Protein AF-0000000080642631 (afdb_homodimer)

Solvent-accessible surface area (backbone atoms only — not comparable to full-atom values): 14434 Å² total; per-residue (Å²): 118,48,72,53,78,69,40,92,32,65,88,49,74,70,39,8,46,39,17,67,39,58,67,52,27,51,31,47,50,50,33,51,51,60,60,49,41,72,67,84,52,49,34,67,58,46,49,36,50,52,21,52,53,25,73,74,39,71,11,54,40,55,34,68,76,41,71,55,76,81,77,73,75,52,67,65,58,42,53,52,52,54,48,50,57,49,37,77,74,40,65,49,72,64,55,64,69,60,54,48,54,51,56,75,69,41,54,66,52,39,48,36,50,51,47,52,40,55,28,49,51,49,20,53,32,38,39,34,20,62,37,38,37,63,121,119,48,73,52,80,69,40,92,31,65,87,48,75,70,38,8,46,39,18,66,40,56,66,52,28,50,31,47,50,50,33,52,51,61,62,50,40,71,67,85,53,51,33,67,59,47,49,36,51,52,21,54,54,24,73,74,38,70,10,55,40,55,33,68,77,41,72,56,76,81,76,72,76,53,68,64,57,43,53,53,52,53,48,49,56,50,36,75,74,41,64,50,72,63,56,64,69,59,53,50,54,51,55,75,69,38,53,65,52,40,47,35,49,50,47,50,39,55,30,47,50,48,21,54,32,37,39,33,20,63,35,38,37,62,121

Secondary structure (DSSP, 8-state):
--SS---SS-SSHHHHHHTTSHHHHHHHHHHHHHHHSSSSS-HHHHHHHHHHHHTTS--HHHHTT--------SHHHHHHHHHHHHHHHHTT---HHHHHHHHHHS-HHHHHHHHHHHHHHHHHHHHHHHTT---/--SS---SS-SSHHHHHHTTSHHHHHHHHHHHHHHHSSSSS-HHHHHHHHHHHHTTS--HHHHHT--------SHHHHHHHHHHHHHHHHTT---HHHHHHHHHHS-HHHHHHHHHHHHHHHHHHHHHHHTT---

Organism: Staphylococcus saprophyticus subsp. saprophyticus (strain ATCC 15305 / DSM 20229 / NCIMB 8711 / NCTC 7292 / S-41) (NCBI:txid342451)

Structure (mmCIF, N/CA/C/O backbone):
data_AF-0000000080642631-model_v1
#
loop_
_entity.id
_entity.type
_entity.pdbx_description
1 polymer 'Carboxymuconolactone decarboxylase family protein'
#
loop_
_atom_site.group_PDB
_atom_site.id
_atom_site.type_symbol
_atom_site.label_atom_id
_atom_site.label_alt_id
_atom_site.label_comp_id
_atom_site.label_asym_id
_atom_site.label_entity_id
_atom_site.label_seq_id
_atom_site.pdbx_PDB_ins_code
_atom_site.Cartn_x
_atom_site.Cartn_y
_atom_site.Cartn_z
_atom_site.occupancy
_atom_site.B_iso_or_equiv
_atom_site.auth_seq_id
_atom_site.auth_comp_id
_atom_site.auth_asym_id
_atom_site.auth_atom_id
_atom_site.pdbx_PDB_model_num
ATOM 1 N N . MET A 1 1 ? -21.703 8.289 1.665 1 75.44 1 MET A N 1
ATOM 2 C CA . MET A 1 1 ? -20.953 9.258 0.872 1 75.44 1 MET A CA 1
ATOM 3 C C . MET A 1 1 ? -19.469 9.234 1.226 1 75.44 1 MET A C 1
ATOM 5 O O . MET A 1 1 ? -19.109 8.883 2.35 1 75.44 1 MET A O 1
ATOM 9 N N . ALA A 1 2 ? -18.594 9.508 0.171 1 85.81 2 ALA A N 1
ATOM 10 C CA . ALA A 1 2 ? -17.156 9.539 0.427 1 85.81 2 ALA A CA 1
ATOM 11 C C . ALA A 1 2 ? -16.797 10.609 1.458 1 85.81 2 ALA A C 1
ATOM 13 O O . ALA A 1 2 ? -17.578 11.531 1.695 1 85.81 2 ALA A O 1
ATOM 14 N N . LEU A 1 3 ? -15.711 10.328 2.143 1 92.31 3 LEU A N 1
ATOM 15 C CA . LEU A 1 3 ? -15.258 11.219 3.201 1 92.31 3 LEU A CA 1
ATOM 16 C C . LEU A 1 3 ? -15.062 12.641 2.67 1 92.31 3 LEU A C 1
ATOM 18 O O . LEU A 1 3 ? -15.273 13.609 3.398 1 92.31 3 LEU A O 1
ATOM 22 N N . ILE A 1 4 ? -14.641 12.719 1.398 1 94.88 4 ILE A N 1
ATOM 23 C CA . ILE A 1 4 ? -14.453 14 0.737 1 94.88 4 ILE A CA 1
ATOM 24 C C . ILE A 1 4 ? -15.172 14 -0.611 1 94.88 4 ILE A C 1
ATOM 26 O O . ILE A 1 4 ? -15.555 12.945 -1.114 1 94.88 4 ILE A O 1
ATOM 30 N N . GLN A 1 5 ? -15.359 15.203 -1.174 1 95.31 5 GLN A N 1
ATOM 31 C CA . GLN A 1 5 ? -15.961 15.297 -2.5 1 95.31 5 GLN A CA 1
ATOM 32 C C . GLN A 1 5 ? -15.047 14.695 -3.562 1 95.31 5 GLN A C 1
ATOM 34 O O . GLN A 1 5 ? -13.82 14.805 -3.473 1 95.31 5 GLN A O 1
ATOM 39 N N . LEU A 1 6 ? -15.648 14.086 -4.551 1 96.69 6 LEU A N 1
ATOM 40 C CA . LEU A 1 6 ? -14.875 13.578 -5.676 1 96.69 6 LEU A CA 1
ATOM 41 C C . LEU A 1 6 ? -14.32 14.719 -6.52 1 96.69 6 LEU A C 1
ATOM 43 O O . LEU A 1 6 ? -15.031 15.688 -6.801 1 96.69 6 LEU A O 1
ATOM 47 N N . SER A 1 7 ? -13.109 14.641 -6.871 1 97.62 7 SER A N 1
ATOM 48 C CA . SER A 1 7 ? -12.492 15.672 -7.703 1 97.62 7 SER A CA 1
ATOM 49 C C . SER A 1 7 ? -12.992 15.586 -9.141 1 97.62 7 SER A C 1
ATOM 51 O O . SER A 1 7 ? -13.734 14.672 -9.492 1 97.62 7 SER A O 1
ATOM 53 N N . GLU A 1 8 ? -12.555 16.547 -9.977 1 96.56 8 GLU A N 1
ATOM 54 C CA . GLU A 1 8 ? -12.984 16.594 -11.367 1 96.56 8 GLU A CA 1
ATOM 55 C C . GLU A 1 8 ? -12.102 15.719 -12.25 1 96.56 8 GLU A C 1
ATOM 57 O O . GLU A 1 8 ? -12.406 15.508 -13.43 1 96.56 8 GLU A O 1
ATOM 62 N N . ASN A 1 9 ? -11.031 15.211 -11.633 1 98 9 ASN A N 1
ATOM 63 C CA . ASN A 1 9 ? -10.086 14.406 -12.391 1 98 9 ASN A CA 1
ATOM 64 C C . ASN A 1 9 ? -10.266 12.914 -12.109 1 98 9 ASN A C 1
ATOM 66 O O . ASN A 1 9 ? -10.414 12.508 -10.961 1 98 9 ASN A O 1
ATOM 70 N N . GLY A 1 10 ? -10.227 12.164 -13.172 1 97.44 10 GLY A N 1
ATOM 71 C CA . GLY A 1 10 ? -10.375 10.719 -13.039 1 97.44 10 GLY A CA 1
ATOM 72 C C . GLY A 1 10 ? -11.656 10.188 -13.648 1 97.44 10 GLY A C 1
ATOM 73 O O . GLY A 1 10 ? -12.609 10.945 -13.852 1 97.44 10 GLY A O 1
ATOM 74 N N . THR A 1 11 ? -11.719 8.922 -13.883 1 96.81 11 THR A N 1
ATOM 75 C CA . THR A 1 11 ? -12.867 8.32 -14.547 1 96.81 11 THR A CA 1
ATOM 76 C C . THR A 1 11 ? -13.672 7.469 -13.562 1 96.81 11 THR A C 1
ATOM 78 O O . THR A 1 11 ? -14.891 7.332 -13.711 1 96.81 11 THR A O 1
ATOM 81 N N . THR A 1 12 ? -13.086 6.883 -12.539 1 96.25 12 THR A N 1
ATOM 82 C CA . THR A 1 12 ? -13.773 6.105 -11.516 1 96.25 12 THR A CA 1
ATOM 83 C C . THR A 1 12 ? -13.852 6.891 -10.203 1 96.25 12 THR A C 1
ATOM 85 O O . THR A 1 12 ? -13.07 7.82 -9.984 1 96.25 12 THR A O 1
ATOM 88 N N . PRO A 1 13 ? -14.734 6.496 -9.328 1 97.12 13 PRO A N 1
ATOM 89 C CA . PRO A 1 13 ? -14.781 7.164 -8.023 1 97.12 13 PRO A CA 1
ATOM 90 C C . PRO A 1 13 ? -13.469 7.062 -7.258 1 97.12 13 PRO A C 1
ATOM 92 O O . PRO A 1 13 ? -13.055 8.016 -6.602 1 97.12 13 PRO A O 1
ATOM 95 N N . PHE A 1 14 ? -12.758 5.977 -7.363 1 98.06 14 PHE A N 1
ATOM 96 C CA . PHE A 1 14 ? -11.469 5.789 -6.707 1 98.06 14 PHE A CA 1
ATOM 97 C C . PHE A 1 14 ? -10.445 6.789 -7.227 1 98.06 14 PHE A C 1
ATOM 99 O O . PHE A 1 14 ? -9.797 7.488 -6.445 1 98.06 14 PHE A O 1
ATOM 106 N N . GLN A 1 15 ? -10.344 6.879 -8.547 1 97.94 15 GLN A N 1
ATOM 107 C CA . GLN A 1 15 ? -9.406 7.809 -9.164 1 97.94 15 GLN A CA 1
ATOM 108 C C . GLN A 1 15 ? -9.734 9.25 -8.789 1 97.94 15 GLN A C 1
ATOM 110 O O . GLN A 1 15 ? -8.828 10.062 -8.578 1 97.94 15 GLN A O 1
ATOM 115 N N . LYS A 1 16 ? -11.016 9.539 -8.672 1 98.06 16 LYS A N 1
ATOM 116 C CA . LYS A 1 16 ? -11.43 10.906 -8.398 1 98.06 16 LYS A CA 1
ATOM 117 C C . LYS A 1 16 ? -11.078 11.312 -6.969 1 98.06 16 LYS A C 1
ATOM 119 O O . LYS A 1 16 ? -10.906 12.5 -6.68 1 98.06 16 LYS A O 1
ATOM 124 N N . LEU A 1 17 ? -10.945 10.312 -6.094 1 98.12 17 LEU A N 1
ATOM 125 C CA . LEU A 1 17 ? -10.492 10.594 -4.734 1 98.12 17 LEU A CA 1
ATOM 126 C C . LEU A 1 17 ? -9 10.898 -4.715 1 98.12 17 LEU A C 1
ATOM 128 O O . LEU A 1 17 ? -8.531 11.664 -3.871 1 98.12 17 LEU A O 1
ATOM 132 N N . LEU A 1 18 ? -8.266 10.32 -5.707 1 98.19 18 LEU A N 1
ATOM 133 C CA . LEU A 1 18 ? -6.844 10.602 -5.875 1 98.19 18 LEU A CA 1
ATOM 134 C C . LEU A 1 18 ? -6.629 11.844 -6.73 1 98.19 18 LEU A C 1
ATOM 136 O O . LEU A 1 18 ? -5.555 12.445 -6.695 1 98.19 18 LEU A O 1
ATOM 140 N N . GLY A 1 19 ? -7.66 12.234 -7.457 1 98.19 19 GLY A N 1
ATOM 141 C CA . GLY A 1 19 ? -7.566 13.156 -8.578 1 98.19 19 GLY A CA 1
ATOM 142 C C . GLY A 1 19 ? -7.348 14.594 -8.148 1 98.19 19 GLY A C 1
ATOM 143 O O . GLY A 1 19 ? -7.246 15.492 -8.984 1 98.19 19 GLY A O 1
ATOM 144 N N . TYR A 1 20 ? -7.285 14.891 -6.84 1 97.88 20 TYR A N 1
ATOM 145 C CA . TYR A 1 20 ? -6.938 16.234 -6.371 1 97.88 20 TYR A CA 1
ATOM 146 C C . TYR A 1 20 ? -5.504 16.578 -6.758 1 97.88 20 TYR A C 1
ATOM 148 O O . TYR A 1 20 ? -5.137 17.766 -6.785 1 97.88 20 TYR A O 1
ATOM 156 N N . ASN A 1 21 ? -4.719 15.594 -6.953 1 97.38 21 ASN A N 1
ATOM 157 C CA . ASN A 1 21 ? -3.412 15.688 -7.594 1 97.38 21 ASN A CA 1
ATOM 158 C C . ASN A 1 21 ? -3.312 14.758 -8.805 1 97.38 21 ASN A C 1
ATOM 160 O O . ASN A 1 21 ? -3.133 13.547 -8.648 1 97.38 21 ASN A O 1
ATOM 164 N N . LYS A 1 22 ? -3.361 15.352 -9.953 1 97.12 22 LYS A N 1
ATOM 165 C CA . LYS A 1 22 ? -3.453 14.586 -11.188 1 97.12 22 LYS A CA 1
ATOM 166 C C . LYS A 1 22 ? -2.24 13.68 -11.367 1 97.12 22 LYS A C 1
ATOM 168 O O . LYS A 1 22 ? -2.367 12.547 -11.836 1 97.12 22 LYS A O 1
ATOM 173 N N . ASP A 1 23 ? -1.096 14.125 -11.055 1 96.75 23 ASP A N 1
ATOM 174 C CA . ASP A 1 23 ? 0.122 13.328 -11.195 1 96.75 23 ASP A CA 1
ATOM 175 C C . ASP A 1 23 ? 0.078 12.094 -10.305 1 96.75 23 ASP A C 1
ATOM 177 O O . ASP A 1 23 ? 0.461 11 -10.734 1 96.75 23 ASP A O 1
ATOM 181 N N . ILE A 1 24 ? -0.349 12.242 -9.094 1 97.88 24 ILE A N 1
ATOM 182 C CA . ILE A 1 24 ? -0.472 11.117 -8.172 1 97.88 24 ILE A CA 1
ATOM 183 C C . ILE A 1 24 ? -1.517 10.133 -8.688 1 97.88 24 ILE A C 1
ATOM 185 O O . ILE A 1 24 ? -1.281 8.922 -8.703 1 97.88 24 ILE A O 1
ATOM 189 N N . MET A 1 25 ? -2.623 10.664 -9.102 1 98.25 25 MET A N 1
ATOM 190 C CA . MET A 1 25 ? -3.691 9.82 -9.633 1 98.25 25 MET A CA 1
ATOM 191 C C . MET A 1 25 ? -3.195 8.992 -10.805 1 98.25 25 MET A C 1
ATOM 193 O O . MET A 1 25 ? -3.42 7.781 -10.859 1 98.25 25 MET A O 1
ATOM 197 N N . LEU A 1 26 ? -2.479 9.617 -11.734 1 97.56 26 LEU A N 1
ATOM 198 C CA . LEU A 1 26 ? -2.004 8.938 -12.93 1 97.56 26 LEU A CA 1
ATOM 199 C C . LEU A 1 26 ? -0.933 7.906 -12.578 1 97.56 26 LEU A C 1
ATOM 201 O O . LEU A 1 26 ? -0.956 6.781 -13.086 1 97.56 26 LEU A O 1
ATOM 205 N N . SER A 1 27 ? 0.019 8.266 -11.727 1 97.69 27 SER A N 1
ATOM 206 C CA . SER A 1 27 ? 1.067 7.34 -11.312 1 97.69 27 SER A CA 1
ATOM 207 C C . SER A 1 27 ? 0.485 6.137 -10.578 1 97.69 27 SER A C 1
ATOM 209 O O . SER A 1 27 ? 0.913 5 -10.797 1 97.69 27 SER A O 1
ATOM 211 N N . TRP A 1 28 ? -0.435 6.418 -9.719 1 98.69 28 TRP A N 1
ATOM 212 C CA . TRP A 1 28 ? -1.123 5.359 -8.984 1 98.69 28 TRP A CA 1
ATOM 213 C C . TRP A 1 28 ? -1.843 4.418 -9.945 1 98.69 28 TRP A C 1
ATOM 215 O O . TRP A 1 28 ? -1.723 3.195 -9.828 1 98.69 28 TRP A O 1
ATOM 225 N N . SER A 1 29 ? -2.576 4.996 -10.836 1 97.75 29 SER A N 1
ATOM 226 C CA . SER A 1 29 ? -3.342 4.215 -11.797 1 97.75 29 SER A CA 1
ATOM 227 C C . SER A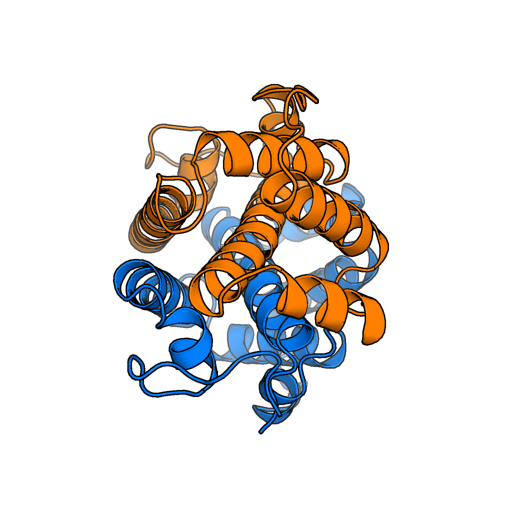 1 29 ? -2.424 3.383 -12.688 1 97.75 29 SER A C 1
ATOM 229 O O . SER A 1 29 ? -2.723 2.225 -12.984 1 97.75 29 SER A O 1
ATOM 231 N N . ASN A 1 30 ? -1.337 3.947 -13.109 1 96.88 30 ASN A N 1
ATOM 232 C CA . ASN A 1 30 ? -0.366 3.229 -13.93 1 96.88 30 ASN A CA 1
ATOM 233 C C . ASN A 1 30 ? 0.218 2.031 -13.188 1 96.88 30 ASN A C 1
ATOM 235 O O . ASN A 1 30 ? 0.368 0.952 -13.758 1 96.88 30 ASN A O 1
ATOM 239 N N . LEU A 1 31 ? 0.566 2.211 -11.969 1 98.31 31 LEU A N 1
ATOM 240 C CA . LEU A 1 31 ? 1.09 1.115 -11.156 1 98.31 31 LEU A CA 1
ATOM 241 C C . LEU A 1 31 ? 0.041 0.022 -10.977 1 98.31 31 LEU A C 1
ATOM 243 O O . LEU A 1 31 ? 0.346 -1.165 -11.109 1 98.31 31 LEU A O 1
ATOM 247 N N . SER A 1 32 ? -1.194 0.461 -10.656 1 98.06 32 SER A N 1
ATOM 248 C CA . SER A 1 32 ? -2.291 -0.49 -10.5 1 98.06 32 SER A CA 1
ATOM 249 C C . SER A 1 32 ? -2.461 -1.348 -11.75 1 98.06 32 SER A C 1
ATOM 251 O O . SER A 1 32 ? -2.553 -2.574 -11.656 1 98.06 32 SER A O 1
ATOM 253 N N . GLU A 1 33 ? -2.465 -0.698 -12.875 1 96.38 33 GLU A N 1
ATOM 254 C CA . GLU A 1 33 ? -2.619 -1.405 -14.141 1 96.38 33 GLU A CA 1
ATOM 255 C C . GLU A 1 33 ? -1.458 -2.367 -14.383 1 96.38 33 GLU A C 1
ATOM 257 O O . GLU A 1 33 ? -1.667 -3.51 -14.797 1 96.38 33 GLU A O 1
ATOM 262 N N . SER A 1 34 ? -0.261 -1.955 -14.117 1 96.62 34 SER A N 1
ATOM 263 C CA . SER A 1 34 ? 0.928 -2.775 -14.328 1 96.62 34 SER A CA 1
ATOM 264 C C . SER A 1 34 ? 0.899 -4.023 -13.461 1 96.62 34 SER A C 1
ATOM 266 O O . SER A 1 34 ? 1.345 -5.094 -13.883 1 96.62 34 SER A O 1
ATOM 268 N N . LEU A 1 35 ? 0.354 -3.912 -12.297 1 98.12 35 LEU A N 1
ATOM 269 C CA . LEU A 1 35 ? 0.354 -5.023 -11.352 1 98.12 35 LEU A CA 1
ATOM 270 C C . LEU A 1 35 ? -0.794 -5.984 -11.641 1 98.12 35 LEU A C 1
ATOM 272 O O . LEU A 1 35 ? -0.696 -7.18 -11.352 1 98.12 35 LEU A O 1
ATOM 276 N N . GLU A 1 36 ? -1.849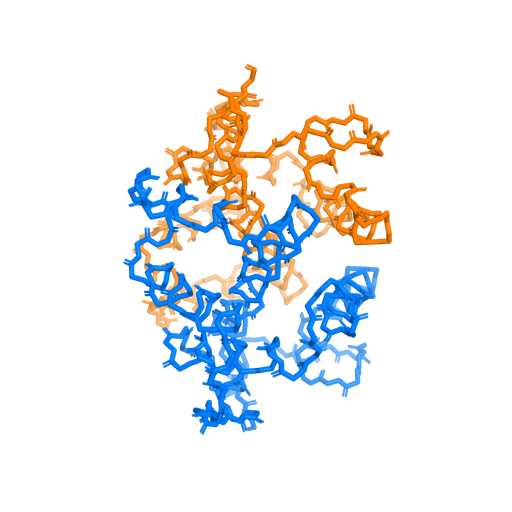 -5.453 -12.227 1 97.06 36 GLU A N 1
ATOM 277 C CA . GLU A 1 36 ? -3.057 -6.254 -12.375 1 97.06 36 GLU A CA 1
ATOM 278 C C . GLU A 1 36 ? -3.021 -7.066 -13.672 1 97.06 36 GLU A C 1
ATOM 280 O O . GLU A 1 36 ? -3.717 -8.078 -13.789 1 97.06 36 GLU A O 1
ATOM 285 N N . THR A 1 37 ? -2.248 -6.598 -14.617 1 96.69 37 THR A N 1
ATOM 286 C CA . THR A 1 37 ? -2.205 -7.258 -15.914 1 96.69 37 THR A CA 1
ATOM 287 C C . THR A 1 37 ? -1.375 -8.539 -15.844 1 96.69 37 THR A C 1
ATOM 289 O O . THR A 1 37 ? -0.699 -8.789 -14.844 1 96.69 37 THR A O 1
ATOM 292 N N . ASP A 1 38 ? -1.434 -9.383 -16.875 1 97.25 38 ASP A N 1
ATOM 293 C CA . ASP A 1 38 ? -0.662 -10.617 -16.953 1 97.25 38 ASP A CA 1
ATOM 294 C C . ASP A 1 38 ? 0.837 -10.328 -16.969 1 97.25 38 ASP A C 1
ATOM 296 O O . ASP A 1 38 ? 1.301 -9.477 -17.719 1 97.25 38 ASP A O 1
ATOM 300 N N . ASN A 1 39 ? 1.562 -11.047 -16.109 1 96.69 39 ASN A N 1
ATOM 301 C CA . ASN A 1 39 ? 3.02 -11.055 -16.078 1 96.69 39 ASN A CA 1
ATOM 302 C C . ASN A 1 39 ? 3.561 -12.383 -15.555 1 96.69 39 ASN A C 1
ATOM 304 O O . ASN A 1 39 ? 3.275 -13.438 -16.109 1 96.69 39 ASN A O 1
ATOM 308 N N . GLN A 1 40 ? 4.277 -12.438 -14.438 1 97 40 GLN A N 1
ATOM 309 C CA . GLN A 1 40 ? 4.727 -13.703 -13.859 1 97 40 GLN A CA 1
ATOM 310 C C . GLN A 1 40 ? 3.549 -14.508 -13.32 1 97 40 GLN A C 1
ATOM 312 O O . GLN A 1 40 ? 3.594 -15.742 -13.297 1 97 40 GLN A O 1
ATOM 317 N N . LEU A 1 41 ? 2.547 -13.781 -12.828 1 98 41 LEU A N 1
ATOM 318 C CA . LEU A 1 41 ? 1.288 -14.359 -12.383 1 98 41 LEU A CA 1
ATOM 319 C C . LEU A 1 41 ? 0.13 -13.906 -13.258 1 98 41 LEU A C 1
ATOM 321 O O . LEU A 1 41 ? 0.139 -12.781 -13.766 1 98 41 LEU A O 1
ATOM 325 N N . SER A 1 42 ? -0.834 -14.742 -13.43 1 98 42 SER A N 1
ATOM 326 C CA . SER A 1 42 ? -1.948 -14.438 -14.32 1 98 42 SER A CA 1
ATOM 327 C C . SER A 1 42 ? -2.875 -13.391 -13.719 1 98 42 SER A C 1
ATOM 329 O O . SER A 1 42 ? -3.037 -13.328 -12.492 1 98 42 SER A O 1
ATOM 331 N N . SER A 1 43 ? -3.512 -12.609 -14.625 1 98.06 43 SER A N 1
ATOM 332 C CA . SER A 1 43 ? -4.484 -11.617 -14.18 1 98.06 43 SER A CA 1
ATOM 333 C C . SER A 1 43 ? -5.664 -12.273 -13.477 1 98.06 43 SER A C 1
ATOM 335 O O . SER A 1 43 ? -6.242 -11.695 -12.555 1 98.06 43 SER A O 1
ATOM 337 N N . ASP A 1 44 ? -6 -13.5 -13.859 1 97.81 44 ASP A N 1
ATOM 338 C CA . ASP A 1 44 ? -7.094 -14.227 -13.227 1 97.81 44 ASP A CA 1
ATOM 339 C C . ASP A 1 44 ? -6.758 -14.562 -11.773 1 97.81 44 ASP A C 1
ATOM 341 O O . ASP A 1 44 ? -7.602 -14.414 -10.883 1 97.81 44 ASP A O 1
ATOM 345 N N . LEU A 1 45 ? -5.559 -15.07 -11.594 1 98.31 45 LEU A N 1
ATOM 346 C CA . LEU A 1 45 ? -5.121 -15.367 -10.234 1 98.31 45 LEU A CA 1
ATOM 347 C C . LEU A 1 45 ? -5.07 -14.094 -9.398 1 98.31 45 LEU A C 1
ATOM 349 O O . LEU A 1 45 ? -5.5 -14.086 -8.242 1 98.31 45 LEU A O 1
ATOM 353 N N . LYS A 1 46 ? -4.605 -13.016 -9.945 1 98.19 46 LYS A N 1
ATOM 354 C CA . LYS A 1 46 ? -4.523 -11.734 -9.25 1 98.19 46 LYS A CA 1
ATOM 355 C C . LYS A 1 46 ? -5.91 -11.227 -8.867 1 98.19 46 LYS A C 1
ATOM 357 O O . LYS A 1 46 ? -6.102 -10.695 -7.773 1 98.19 46 LYS A O 1
ATOM 362 N N . GLU A 1 47 ? -6.863 -11.43 -9.773 1 98 47 GLU A N 1
ATOM 363 C CA . GLU A 1 47 ? -8.234 -11.047 -9.453 1 98 47 GLU A CA 1
ATOM 364 C C . GLU A 1 47 ? -8.781 -11.875 -8.297 1 98 47 GLU A C 1
ATOM 366 O O . GLU A 1 47 ? -9.5 -11.359 -7.441 1 98 47 GLU A O 1
ATOM 371 N N . GLU A 1 48 ? -8.5 -13.148 -8.281 1 98.19 48 GLU A N 1
ATOM 372 C CA . GLU A 1 48 ? -8.867 -14.008 -7.16 1 98.19 48 GLU A CA 1
ATOM 373 C C . GLU A 1 48 ? -8.305 -13.477 -5.848 1 98.19 48 GLU A C 1
ATOM 375 O O . GLU A 1 48 ? -9.023 -13.375 -4.852 1 98.19 48 GLU A O 1
ATOM 380 N N . ILE A 1 49 ? -7.039 -13.086 -5.871 1 98.19 49 ILE A N 1
ATOM 381 C CA . ILE A 1 49 ? -6.332 -12.602 -4.691 1 98.19 49 ILE A CA 1
ATOM 382 C C . ILE A 1 49 ? -6.895 -11.25 -4.27 1 98.19 49 ILE A C 1
ATOM 384 O O . ILE A 1 49 ? -7.156 -11.023 -3.086 1 98.19 49 ILE A O 1
ATOM 388 N N . ARG A 1 50 ? -7.102 -10.383 -5.273 1 98.25 50 ARG A N 1
ATOM 389 C CA . ARG A 1 50 ? -7.684 -9.07 -4.984 1 98.25 50 ARG A CA 1
ATOM 390 C C . ARG A 1 50 ? -9.031 -9.219 -4.285 1 98.25 50 ARG A C 1
ATOM 392 O O . ARG A 1 50 ? -9.305 -8.516 -3.309 1 98.25 50 ARG A O 1
ATOM 399 N N . SER A 1 51 ? -9.875 -10.094 -4.789 1 97.94 51 SER A N 1
ATOM 400 C CA . SER A 1 51 ? -11.211 -10.297 -4.23 1 97.94 51 SER A CA 1
ATOM 401 C C . SER A 1 51 ? -11.133 -10.891 -2.826 1 97.94 51 SER A C 1
ATOM 403 O O . SER A 1 51 ? -11.938 -10.547 -1.959 1 97.94 51 SER A O 1
ATOM 405 N N . MET A 1 52 ? -10.188 -11.766 -2.594 1 97.56 52 MET A N 1
ATOM 406 C CA . MET A 1 52 ? -9.984 -12.328 -1.263 1 97.56 52 MET A CA 1
ATOM 407 C C . MET A 1 52 ? -9.625 -11.242 -0.26 1 97.56 52 MET A C 1
ATOM 409 O O . MET A 1 52 ? -10.195 -11.172 0.827 1 97.56 52 MET A O 1
ATOM 413 N N . LEU A 1 53 ? -8.703 -10.406 -0.663 1 97.62 53 LEU A N 1
ATOM 414 C CA . LEU A 1 53 ? -8.266 -9.312 0.197 1 97.62 53 LEU A CA 1
ATOM 415 C C . LEU A 1 53 ? -9.414 -8.352 0.481 1 97.62 53 LEU A C 1
ATOM 417 O O . LEU A 1 53 ? -9.586 -7.902 1.615 1 97.62 53 LEU A O 1
ATOM 421 N N . ALA A 1 54 ? -10.227 -8.086 -0.475 1 97 54 ALA A N 1
ATOM 422 C CA . ALA A 1 54 ? -11.297 -7.094 -0.389 1 97 54 ALA A CA 1
ATOM 423 C C . ALA A 1 54 ? -12.352 -7.508 0.637 1 97 54 ALA A C 1
ATOM 425 O O . ALA A 1 54 ? -13.023 -6.66 1.22 1 97 54 ALA A O 1
ATOM 426 N N . GLN A 1 55 ? -12.484 -8.82 0.932 1 94.62 55 GLN A N 1
ATOM 427 C CA . GLN A 1 55 ? -13.5 -9.305 1.861 1 94.62 55 GLN A CA 1
ATOM 428 C C . GLN A 1 55 ? -13.195 -8.859 3.289 1 94.62 55 GLN A C 1
ATOM 430 O O . GLN A 1 55 ? -14.094 -8.805 4.129 1 94.62 55 GLN A O 1
ATOM 435 N N . ASN A 1 56 ? -11.984 -8.406 3.537 1 91.62 56 ASN A N 1
ATOM 436 C CA . ASN A 1 56 ? -11.586 -8.211 4.93 1 91.62 56 ASN A CA 1
ATOM 437 C C . ASN A 1 56 ? -11.086 -6.793 5.176 1 91.62 56 ASN A C 1
ATOM 439 O O . ASN A 1 56 ? -10.727 -6.441 6.301 1 91.62 56 ASN A O 1
ATOM 443 N N . HIS A 1 57 ? -11.008 -5.922 4.156 1 91.94 57 HIS A N 1
ATOM 444 C CA . HIS A 1 57 ? -10.32 -4.648 4.336 1 91.94 57 HIS A CA 1
ATOM 445 C C . HIS A 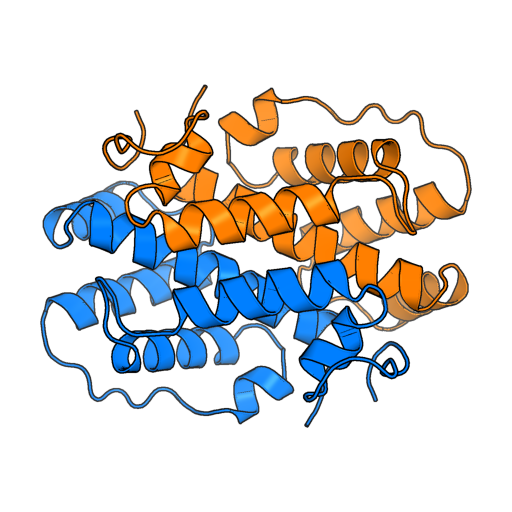1 57 ? -11.312 -3.494 4.422 1 91.94 57 HIS A C 1
ATOM 447 O O . HIS A 1 57 ? -10.914 -2.328 4.465 1 91.94 57 HIS A O 1
ATOM 453 N N . GLY A 1 58 ? -12.609 -3.77 4.465 1 90.06 58 GLY A N 1
ATOM 454 C CA . GLY A 1 58 ? -13.633 -2.801 4.844 1 90.06 58 GLY A CA 1
ATOM 455 C C . GLY A 1 58 ? -13.992 -1.845 3.723 1 90.06 58 GLY A C 1
ATOM 456 O O . GLY A 1 58 ? -14.75 -0.897 3.928 1 90.06 58 GLY A O 1
ATOM 457 N N . CYS A 1 59 ? -13.43 -1.95 2.561 1 94.31 59 CYS A N 1
ATOM 458 C CA . CYS A 1 59 ? -13.766 -1.111 1.416 1 94.31 59 CYS A CA 1
ATOM 459 C C . CYS A 1 59 ? -14.945 -1.69 0.644 1 94.31 59 CYS A C 1
ATOM 461 O O . CYS A 1 59 ? -14.773 -2.59 -0.181 1 94.31 59 CYS A O 1
ATOM 463 N N . ALA A 1 60 ? -16.109 -1.142 0.831 1 94.19 60 ALA A N 1
ATOM 464 C CA . ALA A 1 60 ? -17.328 -1.641 0.195 1 94.19 60 ALA A CA 1
ATOM 465 C C . ALA A 1 60 ? -17.203 -1.608 -1.326 1 94.19 60 ALA A C 1
ATOM 467 O O . ALA A 1 60 ? -17.625 -2.541 -2.01 1 94.19 60 ALA A O 1
ATOM 468 N N . TYR A 1 61 ? -16.609 -0.594 -1.837 1 95.31 61 TYR A N 1
ATOM 469 C CA . TYR A 1 61 ? -16.391 -0.431 -3.27 1 95.31 61 TYR A CA 1
ATOM 470 C C . TYR A 1 61 ? -15.539 -1.566 -3.82 1 95.31 61 TYR A C 1
ATOM 472 O O . TYR A 1 61 ? -15.844 -2.127 -4.875 1 95.31 61 TYR A O 1
ATOM 480 N N . CYS A 1 62 ? -14.461 -1.958 -3.143 1 96.25 62 CYS A N 1
ATOM 481 C CA . CYS A 1 62 ? -13.547 -3.012 -3.564 1 96.25 62 CYS A CA 1
ATOM 482 C C . CYS A 1 62 ? -14.203 -4.383 -3.449 1 96.25 62 CYS A C 1
ATOM 484 O O . CYS A 1 62 ? -13.977 -5.254 -4.289 1 96.25 62 CYS A O 1
ATOM 486 N N . LYS A 1 63 ? -15.031 -4.523 -2.389 1 95.88 63 LYS A N 1
ATOM 487 C CA . LYS A 1 63 ? -15.727 -5.789 -2.176 1 95.88 63 LYS A CA 1
ATOM 488 C C . LYS A 1 63 ? -16.781 -6.023 -3.256 1 95.88 63 LYS A C 1
ATOM 490 O O . LYS A 1 63 ? -16.984 -7.156 -3.693 1 95.88 63 LYS A O 1
ATOM 495 N N . ALA A 1 64 ? -17.328 -4.992 -3.719 1 94.81 64 ALA A N 1
ATOM 496 C CA . ALA A 1 64 ? -18.438 -5.062 -4.668 1 94.81 64 ALA A CA 1
ATOM 497 C C . ALA A 1 64 ? -17.953 -5.5 -6.047 1 94.81 64 ALA A C 1
ATOM 499 O O . ALA A 1 64 ? -18.75 -5.918 -6.887 1 94.81 64 ALA A O 1
ATOM 500 N N . LYS A 1 65 ? -16.703 -5.406 -6.352 1 93.31 65 LYS A N 1
ATOM 501 C CA . LYS A 1 65 ? -16.156 -5.715 -7.668 1 93.31 65 LYS A CA 1
ATOM 502 C C . LYS A 1 65 ? -16.234 -7.211 -7.961 1 93.31 65 LYS A C 1
ATOM 504 O O . LYS A 1 65 ? -16.156 -7.625 -9.117 1 93.31 65 LYS A O 1
ATOM 509 N N . GLY A 1 66 ? -16.281 -7.965 -6.816 1 92.38 66 GLY A N 1
ATOM 510 C CA . GLY A 1 66 ? -16.406 -9.391 -7.062 1 92.38 66 GLY A CA 1
ATOM 511 C C . GLY A 1 66 ? -16.047 -10.242 -5.855 1 92.38 66 GLY A C 1
ATOM 512 O O . GLY A 1 66 ? -15.461 -9.742 -4.891 1 92.38 66 GLY A O 1
ATOM 513 N N . GLN A 1 67 ? -16.438 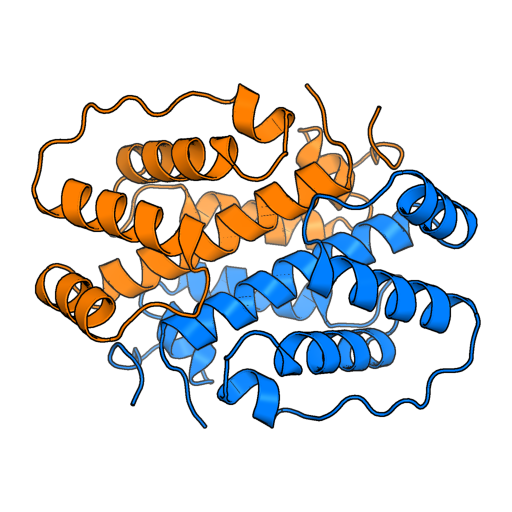-11.539 -5.961 1 95.25 67 GLN A N 1
ATOM 514 C CA . GLN A 1 67 ? -16.141 -12.539 -4.941 1 95.25 67 GLN A CA 1
ATOM 515 C C . GLN A 1 67 ? -15.102 -13.539 -5.441 1 95.25 67 GLN A C 1
ATOM 517 O O . GLN A 1 67 ? -15.031 -13.82 -6.641 1 95.25 67 GLN A O 1
ATOM 522 N N . PRO A 1 68 ? -14.25 -14.016 -4.473 1 96.56 68 PRO A N 1
ATOM 523 C CA . PRO A 1 68 ? -13.352 -15.094 -4.898 1 96.56 68 PRO A CA 1
ATOM 524 C C . PRO A 1 68 ? -14.094 -16.266 -5.543 1 96.56 68 PRO A C 1
ATOM 526 O O . PRO A 1 68 ? -15.18 -16.625 -5.102 1 96.56 68 PRO A O 1
ATOM 529 N N . SER A 1 69 ? -13.578 -16.781 -6.582 1 95.94 69 SER A N 1
ATOM 530 C CA . SER A 1 69 ? -14.234 -17.828 -7.344 1 95.94 69 SER A CA 1
ATOM 531 C C . SER A 1 69 ? -13.961 -19.203 -6.73 1 95.94 69 SER A C 1
ATOM 533 O O . SER A 1 69 ? -14.789 -20.109 -6.84 1 95.94 69 SER A O 1
ATOM 535 N N . GLY A 1 70 ? -12.805 -19.422 -6.207 1 94.69 70 GLY A N 1
ATOM 536 C CA . GLY A 1 70 ? -12.406 -20.719 -5.684 1 94.69 70 GLY A CA 1
ATOM 537 C C . GLY A 1 70 ? -12.086 -21.734 -6.766 1 94.69 70 GLY A C 1
ATOM 538 O O . GLY A 1 70 ? -12.078 -22.938 -6.516 1 94.69 70 GLY A O 1
ATOM 539 N N . LYS A 1 71 ? -11.805 -21.312 -7.945 1 95.81 71 LYS A N 1
ATOM 540 C CA . LYS A 1 71 ? -11.695 -22.219 -9.078 1 95.81 71 LYS A CA 1
ATOM 541 C C . LYS A 1 71 ? -10.273 -22.75 -9.234 1 95.81 71 LYS A C 1
ATOM 543 O O . LYS A 1 71 ? -10.031 -23.703 -9.961 1 95.81 71 LYS A O 1
ATOM 548 N N . PHE A 1 72 ? -9.336 -22.156 -8.586 1 97.19 72 PHE A N 1
ATOM 549 C CA . PHE A 1 72 ? -7.934 -22.484 -8.828 1 97.19 72 PHE A CA 1
ATOM 550 C C . PHE A 1 72 ? -7.547 -23.766 -8.102 1 97.19 72 PHE A C 1
ATOM 552 O O . PHE A 1 72 ? -7.828 -23.922 -6.914 1 97.19 72 PHE A O 1
ATOM 559 N N . THR A 1 73 ? -6.871 -24.656 -8.867 1 95.69 73 THR A N 1
ATOM 560 C CA . THR A 1 73 ? -6.527 -25.953 -8.266 1 95.69 73 THR A CA 1
ATOM 561 C C . THR A 1 73 ? -5.062 -26.297 -8.539 1 95.69 73 THR A C 1
ATOM 563 O O . THR A 1 73 ? -4.531 -27.25 -7.961 1 95.69 73 THR A O 1
ATOM 566 N N . ASP A 1 74 ? -4.426 -25.5 -9.461 1 96.31 74 ASP A N 1
ATOM 567 C CA . ASP A 1 74 ? -3.023 -25.797 -9.75 1 96.31 74 ASP A CA 1
ATOM 568 C C . ASP A 1 74 ? -2.135 -25.438 -8.562 1 96.31 74 ASP A C 1
ATOM 570 O O . ASP A 1 74 ? -2.457 -24.531 -7.793 1 96.31 74 ASP A O 1
ATOM 574 N N . GLU A 1 75 ? -1.066 -26.109 -8.391 1 95.94 75 GLU A N 1
ATOM 575 C CA . GLU A 1 75 ? -0.183 -26.016 -7.227 1 95.94 75 GLU A CA 1
ATOM 576 C C . GLU A 1 75 ? 0.28 -24.594 -6.992 1 95.94 75 GLU A C 1
ATOM 578 O O . GLU A 1 75 ? 0.197 -24.078 -5.875 1 95.94 75 GLU A O 1
ATOM 583 N N . LYS A 1 76 ? 0.764 -23.938 -7.977 1 96.56 76 LYS A N 1
ATOM 584 C CA . LYS A 1 76 ? 1.283 -22.578 -7.852 1 96.56 76 LYS A CA 1
ATOM 585 C C . LYS A 1 76 ? 0.206 -21.625 -7.348 1 96.56 76 LYS A C 1
ATOM 587 O O . LYS A 1 76 ? 0.444 -20.844 -6.422 1 96.56 76 LYS A O 1
ATOM 592 N N . SER A 1 77 ? -0.994 -21.672 -7.973 1 97.81 77 SER A N 1
ATOM 593 C CA . SER A 1 77 ? -2.094 -20.812 -7.539 1 97.81 77 SER A CA 1
ATOM 594 C C . SER A 1 77 ? -2.477 -21.094 -6.09 1 97.81 77 SER A C 1
ATOM 596 O O . SER A 1 77 ? -2.732 -20.172 -5.316 1 97.81 77 SER A O 1
ATOM 598 N N . MET A 1 78 ? -2.443 -22.328 -5.738 1 97.12 78 MET A N 1
ATOM 599 C CA . MET A 1 78 ? -2.85 -22.719 -4.391 1 97.12 78 MET A CA 1
ATOM 600 C C . MET A 1 78 ? -1.845 -22.219 -3.355 1 97.12 78 MET A C 1
ATOM 602 O O . MET A 1 78 ? -2.227 -21.812 -2.254 1 97.12 78 MET A O 1
ATOM 606 N N . ILE A 1 79 ? -0.614 -22.281 -3.695 1 97.75 79 ILE A N 1
ATOM 607 C CA . ILE A 1 79 ? 0.419 -21.797 -2.787 1 97.75 79 ILE A CA 1
ATOM 608 C C . ILE A 1 79 ? 0.284 -20.281 -2.613 1 97.75 79 ILE A C 1
ATOM 610 O O . ILE A 1 79 ? 0.418 -19.766 -1.502 1 97.75 79 ILE A O 1
ATOM 614 N N . CYS A 1 80 ? 0.037 -19.562 -3.676 1 98.25 80 CYS A N 1
ATOM 615 C CA . CYS A 1 80 ? -0.163 -18.109 -3.613 1 98.25 80 CYS A CA 1
ATOM 616 C C . CYS A 1 80 ? -1.386 -17.766 -2.771 1 98.25 80 CYS A C 1
ATOM 618 O O . CYS A 1 80 ? -1.313 -16.922 -1.886 1 98.25 80 CYS A O 1
ATOM 620 N N . ILE A 1 81 ? -2.461 -18.469 -3.027 1 98 81 ILE A N 1
ATOM 621 C CA . ILE A 1 81 ? -3.719 -18.234 -2.322 1 98 81 ILE A CA 1
ATOM 622 C C . ILE A 1 81 ? -3.543 -18.531 -0.837 1 98 81 ILE A C 1
ATOM 624 O O . ILE A 1 81 ? -3.994 -17.766 0.018 1 98 81 ILE A O 1
ATOM 628 N N . GLY A 1 82 ? -2.898 -19.672 -0.568 1 96.94 82 GLY A N 1
ATOM 629 C CA . GLY A 1 82 ? -2.609 -20 0.818 1 96.94 82 GLY A CA 1
ATOM 630 C C . GLY A 1 82 ? -1.778 -18.953 1.524 1 96.94 82 GLY A C 1
ATOM 631 O O . GLY A 1 82 ? -2.047 -18.609 2.678 1 96.94 82 GLY A O 1
ATOM 632 N N . PHE A 1 83 ? -0.832 -18.406 0.856 1 97.94 83 PHE A N 1
ATOM 633 C CA . PHE A 1 83 ? 0.011 -17.359 1.432 1 97.94 83 PHE A CA 1
ATOM 634 C C . PHE A 1 83 ? -0.803 -16.109 1.726 1 97.94 83 PHE A C 1
ATOM 636 O O . PHE A 1 83 ? -0.598 -15.461 2.75 1 97.94 83 PHE A O 1
ATOM 643 N N . VAL A 1 84 ? -1.67 -15.773 0.826 1 97.69 84 VAL A N 1
ATOM 644 C CA . VAL A 1 84 ? -2.504 -14.594 0.993 1 97.69 84 VAL A CA 1
ATOM 645 C C . VAL A 1 84 ? -3.367 -14.734 2.244 1 97.69 84 VAL A C 1
ATOM 647 O O . VAL A 1 84 ? -3.576 -13.773 2.979 1 97.69 84 VAL A O 1
ATOM 650 N N . ASP A 1 85 ? -3.822 -15.961 2.535 1 96.5 85 ASP A N 1
ATOM 651 C CA . ASP A 1 85 ? -4.586 -16.219 3.75 1 96.5 85 ASP A CA 1
ATOM 652 C C . ASP A 1 85 ? -3.76 -15.914 4.996 1 96.5 85 ASP A C 1
ATOM 654 O O . ASP A 1 85 ? -4.277 -15.352 5.965 1 96.5 85 ASP A O 1
ATOM 658 N N . VAL A 1 86 ? -2.541 -16.297 4.961 1 96.88 86 VAL A N 1
ATOM 659 C CA . VAL A 1 86 ? -1.632 -16.047 6.074 1 96.88 86 VAL A CA 1
ATOM 660 C C . VAL A 1 86 ? -1.361 -14.555 6.195 1 96.88 86 VAL A C 1
ATOM 662 O O . VAL A 1 86 ? -1.438 -13.992 7.285 1 96.88 86 VAL A O 1
ATOM 665 N N . TYR A 1 87 ? -1.149 -13.898 5.082 1 96.94 87 TYR A N 1
ATOM 666 C CA . TYR A 1 87 ? -0.87 -12.461 5.027 1 96.94 87 TYR A CA 1
ATOM 667 C C . TYR A 1 87 ? -2.02 -11.664 5.625 1 96.94 87 TYR A C 1
ATOM 669 O O . TYR A 1 87 ? -1.797 -10.703 6.371 1 96.94 87 TYR A O 1
ATOM 677 N N . MET A 1 88 ? -3.229 -12.047 5.332 1 95.88 88 MET A N 1
ATOM 678 C CA . MET A 1 88 ? -4.406 -11.328 5.809 1 95.88 88 MET A CA 1
ATOM 679 C C . MET A 1 88 ? -4.512 -11.406 7.328 1 95.88 88 MET A C 1
ATOM 681 O O . MET A 1 88 ? -5.039 -10.492 7.965 1 95.88 88 MET A O 1
ATOM 685 N N . LYS A 1 89 ? -3.916 -12.445 7.863 1 94.62 89 LYS A N 1
ATOM 686 C CA . LYS A 1 89 ? -4.023 -12.672 9.305 1 94.62 89 LYS A CA 1
ATOM 687 C C . LYS A 1 89 ? -2.83 -12.078 10.047 1 94.62 89 LYS A C 1
ATOM 689 O O . LYS A 1 89 ? -2.971 -11.586 11.164 1 94.62 89 LYS A O 1
ATOM 694 N N . LEU A 1 90 ? -1.662 -12.055 9.375 1 94.12 90 LEU A N 1
ATOM 695 C CA . LEU A 1 90 ? -0.452 -11.773 10.133 1 94.12 90 LEU A CA 1
ATOM 696 C C . LEU A 1 90 ? 0.263 -10.547 9.586 1 94.12 90 LEU A C 1
ATOM 698 O O . LEU A 1 90 ? 1.204 -10.039 10.203 1 94.12 90 LEU A O 1
ATOM 702 N N . ALA A 1 91 ? -0.154 -10.047 8.438 1 92.06 91 ALA A N 1
ATOM 703 C CA . ALA A 1 91 ? 0.456 -8.906 7.758 1 92.06 91 ALA A CA 1
ATOM 704 C C . ALA A 1 91 ? 1.956 -9.117 7.57 1 92.06 91 ALA A C 1
ATOM 706 O O . ALA A 1 91 ? 2.383 -9.734 6.594 1 92.06 91 ALA A O 1
ATOM 707 N N . THR A 1 92 ? 2.787 -8.625 8.555 1 93.12 92 THR A N 1
ATOM 708 C CA . THR A 1 92 ? 4.227 -8.695 8.336 1 93.12 92 THR A CA 1
ATOM 709 C C . THR A 1 92 ? 4.871 -9.703 9.281 1 93.12 92 THR A C 1
ATOM 711 O O . THR A 1 92 ? 6.062 -10 9.164 1 93.12 92 THR A O 1
ATOM 714 N N . GLU A 1 93 ? 4.16 -10.234 10.25 1 94.19 93 GLU A N 1
ATOM 715 C CA . GLU A 1 93 ? 4.703 -11.195 11.211 1 94.19 93 GLU A CA 1
ATOM 716 C C . GLU A 1 93 ? 4.562 -12.625 10.695 1 94.19 93 GLU A C 1
ATOM 718 O O . GLU A 1 93 ? 4.094 -13.508 11.414 1 94.19 93 GLU A O 1
ATOM 723 N N . ILE A 1 94 ? 4.945 -12.844 9.484 1 95.88 94 ILE A N 1
ATOM 724 C CA . ILE A 1 94 ? 4.828 -14.141 8.82 1 95.88 94 ILE A CA 1
ATOM 725 C C . ILE A 1 94 ? 6.012 -15.023 9.203 1 95.88 94 ILE A C 1
ATOM 727 O O . ILE A 1 94 ? 7.168 -14.625 9.047 1 95.88 94 ILE A O 1
ATOM 731 N N . PRO A 1 95 ? 5.688 -16.188 9.734 1 95.44 95 PRO A N 1
ATOM 732 C CA . PRO A 1 95 ? 6.77 -17.109 10.125 1 95.44 95 PRO A CA 1
ATOM 733 C C . PRO A 1 95 ? 7.695 -17.453 8.961 1 95.44 95 PRO A C 1
ATOM 735 O O . PRO A 1 95 ? 7.234 -17.609 7.828 1 95.44 95 PRO A O 1
ATOM 738 N N . GLU A 1 96 ? 8.914 -17.734 9.297 1 93.69 96 GLU A N 1
ATOM 739 C CA . GLU A 1 96 ? 9.945 -18 8.305 1 93.69 96 GLU A CA 1
ATOM 740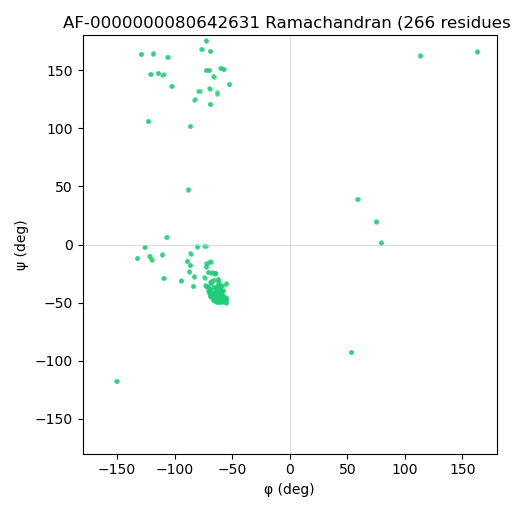 C C . GLU A 1 96 ? 9.617 -19.25 7.496 1 93.69 96 GLU A C 1
ATOM 742 O O . GLU A 1 96 ? 9.898 -19.312 6.297 1 93.69 96 GLU A O 1
ATOM 747 N N . TYR A 1 97 ? 9.078 -20.203 8.172 1 95.06 97 TYR A N 1
ATOM 748 C CA . TYR A 1 97 ? 8.828 -21.453 7.477 1 95.06 97 TYR A CA 1
ATOM 749 C C . TYR A 1 97 ? 7.773 -21.281 6.391 1 95.06 97 TYR A C 1
ATOM 751 O O . TYR A 1 97 ? 7.805 -21.969 5.367 1 95.06 97 TYR A O 1
ATOM 759 N N . ILE A 1 98 ? 6.832 -20.375 6.559 1 96.38 98 ILE A N 1
ATOM 760 C CA . ILE A 1 98 ? 5.824 -20.078 5.543 1 96.38 98 ILE A CA 1
ATOM 761 C C . ILE A 1 98 ? 6.48 -19.375 4.355 1 96.38 98 ILE A C 1
ATOM 763 O O . ILE A 1 98 ? 6.203 -19.719 3.201 1 96.38 98 ILE A O 1
ATOM 767 N N . LEU A 1 99 ? 7.375 -18.453 4.645 1 95.75 99 LEU A N 1
ATOM 768 C CA . LEU A 1 99 ? 8.102 -17.75 3.588 1 95.75 99 LEU A CA 1
ATOM 769 C C . LEU A 1 99 ? 8.984 -18.719 2.803 1 95.75 99 LEU A C 1
ATOM 771 O O . LEU A 1 99 ? 9.102 -18.609 1.579 1 95.75 99 LEU A O 1
ATOM 775 N N . GLN A 1 100 ? 9.57 -19.641 3.479 1 93.88 100 GLN A N 1
ATOM 776 C CA . GLN A 1 100 ? 10.398 -20.656 2.828 1 93.88 100 GLN A CA 1
ATOM 777 C C . GLN A 1 100 ? 9.562 -21.547 1.905 1 93.88 100 GLN A C 1
ATOM 779 O O . GLN A 1 100 ? 10.016 -21.922 0.821 1 93.88 100 GLN A O 1
ATOM 784 N N . THR A 1 101 ? 8.391 -21.906 2.4 1 95 101 THR A N 1
ATOM 785 C CA . THR A 1 101 ? 7.488 -22.688 1.568 1 95 101 THR A CA 1
ATOM 786 C C . THR A 1 101 ? 7.152 -21.953 0.277 1 95 101 THR A C 1
ATOM 788 O O . THR A 1 101 ? 7.137 -22.547 -0.801 1 95 101 THR A O 1
ATOM 791 N N . LEU A 1 102 ? 6.891 -20.703 0.37 1 95.38 102 LEU A N 1
ATOM 792 C CA . LEU A 1 102 ? 6.625 -19.875 -0.802 1 95.38 102 LEU A CA 1
ATOM 793 C C . LEU A 1 102 ? 7.832 -19.859 -1.734 1 95.38 102 LEU A C 1
ATOM 795 O O . LEU A 1 102 ? 7.691 -20.031 -2.947 1 95.38 102 LEU A O 1
ATOM 799 N N . ASN A 1 103 ? 8.938 -19.672 -1.152 1 92.94 103 ASN A N 1
ATOM 800 C CA . ASN A 1 103 ? 10.195 -19.609 -1.894 1 92.94 103 ASN A CA 1
ATOM 801 C C . ASN A 1 103 ? 10.492 -20.922 -2.615 1 92.94 103 ASN A C 1
ATOM 803 O O . ASN A 1 103 ? 11.07 -20.922 -3.703 1 92.94 103 ASN A O 1
ATOM 807 N N . ASP A 1 104 ? 10.07 -22.047 -2.084 1 95.31 104 ASP A N 1
ATOM 808 C CA . ASP A 1 104 ? 10.312 -23.375 -2.652 1 95.31 104 ASP A CA 1
ATOM 809 C C . ASP A 1 104 ? 9.453 -23.594 -3.895 1 95.31 104 ASP A C 1
ATOM 811 O O . ASP A 1 104 ? 9.742 -24.484 -4.707 1 95.31 104 ASP A O 1
ATOM 815 N N . HIS A 1 105 ? 8.445 -22.766 -4.059 1 96.94 105 HIS A N 1
ATOM 816 C CA . HIS A 1 105 ? 7.465 -23.094 -5.094 1 96.94 105 HIS A CA 1
ATOM 817 C C . HIS A 1 105 ? 7.379 -21.984 -6.137 1 96.94 105 HIS A C 1
ATOM 819 O O . HIS A 1 105 ? 6.781 -22.172 -7.199 1 96.94 105 HIS A O 1
ATOM 825 N N . LEU A 1 106 ? 7.945 -20.844 -5.875 1 97.81 106 LEU A N 1
ATOM 826 C CA . LEU A 1 106 ? 7.883 -19.703 -6.789 1 97.81 106 LEU A CA 1
ATOM 827 C C . LEU A 1 106 ? 9.281 -19.266 -7.203 1 97.81 106 LEU A C 1
ATOM 829 O O . LEU A 1 106 ? 10.234 -19.375 -6.422 1 97.81 106 LEU A O 1
ATOM 833 N N . THR A 1 107 ? 9.398 -18.797 -8.43 1 97.5 107 THR A N 1
ATOM 834 C CA . THR A 1 107 ? 10.641 -18.141 -8.836 1 97.5 107 THR A CA 1
ATOM 835 C C . THR A 1 107 ? 10.797 -16.797 -8.125 1 97.5 107 THR A C 1
ATOM 837 O O . THR A 1 107 ? 9.836 -16.266 -7.562 1 97.5 107 THR A O 1
ATOM 840 N N . GLU A 1 108 ? 11.984 -16.25 -8.188 1 97.25 108 GLU A N 1
ATOM 841 C CA . GLU A 1 108 ? 12.227 -14.938 -7.586 1 97.25 108 GLU A CA 1
ATOM 842 C C . GLU A 1 108 ? 11.336 -13.867 -8.203 1 97.25 108 GLU A C 1
ATOM 844 O O . GLU A 1 108 ? 10.812 -13.008 -7.496 1 97.25 108 GLU A O 1
ATOM 849 N N . ALA A 1 109 ? 11.164 -13.93 -9.516 1 98.06 109 ALA A N 1
ATOM 850 C CA . ALA A 1 109 ? 10.32 -12.969 -10.211 1 98.06 109 ALA A CA 1
ATOM 851 C C . ALA A 1 109 ? 8.859 -13.094 -9.773 1 98.06 109 ALA A C 1
ATOM 853 O O . ALA A 1 109 ? 8.172 -12.086 -9.586 1 98.06 109 ALA A O 1
ATOM 854 N N . GLU A 1 110 ? 8.375 -14.32 -9.609 1 98.31 110 GLU A N 1
ATOM 855 C CA . GLU A 1 110 ? 7.008 -14.562 -9.156 1 98.31 110 GLU A CA 1
ATOM 856 C C . GLU A 1 110 ? 6.809 -14.078 -7.723 1 98.31 110 GLU A C 1
ATOM 858 O O . GLU A 1 110 ? 5.773 -13.484 -7.402 1 98.31 110 GLU A O 1
ATOM 863 N N . MET A 1 111 ? 7.785 -14.305 -6.883 1 97.88 111 MET A N 1
ATOM 864 C CA . MET A 1 111 ? 7.734 -13.859 -5.496 1 97.88 111 MET A CA 1
ATOM 865 C C . MET A 1 111 ? 7.688 -12.336 -5.414 1 97.88 111 MET A C 1
ATOM 867 O O . MET A 1 111 ? 6.855 -11.773 -4.699 1 97.88 111 MET A O 1
ATOM 871 N N . SER A 1 112 ? 8.586 -11.711 -6.156 1 98.25 112 SER A N 1
ATOM 872 C CA . SER A 1 112 ? 8.617 -10.258 -6.199 1 98.25 112 SER A CA 1
ATOM 873 C C . SER A 1 112 ? 7.262 -9.688 -6.613 1 98.25 112 SER A C 1
ATOM 875 O O . SER A 1 112 ? 6.738 -8.781 -5.965 1 98.25 112 SER A O 1
ATOM 877 N N . GLU A 1 113 ? 6.684 -10.234 -7.617 1 98.5 113 GLU A N 1
ATOM 878 C CA . GLU A 1 113 ? 5.414 -9.758 -8.164 1 98.5 113 GLU A CA 1
ATOM 879 C C . GLU A 1 113 ? 4.266 -10.016 -7.188 1 98.5 113 GLU A C 1
ATOM 881 O O . GLU A 1 113 ? 3.42 -9.148 -6.977 1 98.5 113 GLU A O 1
ATOM 886 N N . LEU A 1 114 ? 4.254 -11.211 -6.594 1 98.62 114 LEU A N 1
ATOM 887 C CA . LEU A 1 114 ? 3.18 -11.578 -5.676 1 98.62 114 LEU A CA 1
ATOM 888 C C . LEU A 1 114 ? 3.145 -10.625 -4.48 1 98.62 114 LEU A C 1
ATOM 890 O O . LEU A 1 114 ? 2.094 -10.07 -4.156 1 98.62 114 LEU A O 1
ATOM 894 N N . ILE A 1 115 ? 4.273 -10.414 -3.873 1 98.5 115 ILE A N 1
ATOM 895 C CA . ILE A 1 115 ? 4.32 -9.617 -2.654 1 98.5 115 ILE A CA 1
ATOM 896 C C . ILE A 1 115 ? 4.039 -8.156 -2.984 1 98.5 115 ILE A C 1
ATOM 898 O O . ILE A 1 115 ? 3.326 -7.469 -2.248 1 98.5 115 ILE A O 1
ATOM 902 N N . ALA A 1 116 ? 4.578 -7.676 -4.125 1 98.69 116 ALA A N 1
ATOM 903 C CA . ALA A 1 116 ? 4.262 -6.32 -4.562 1 98.69 116 ALA A CA 1
ATOM 904 C C . ALA A 1 116 ? 2.762 -6.152 -4.789 1 98.69 116 ALA A C 1
ATOM 906 O O . ALA A 1 116 ? 2.172 -5.152 -4.367 1 98.69 116 ALA A O 1
ATOM 907 N N . PHE A 1 117 ? 2.168 -7.129 -5.398 1 98.81 117 PHE A N 1
ATOM 908 C CA . PHE A 1 117 ? 0.75 -7.07 -5.734 1 98.81 117 PHE A CA 1
ATOM 909 C C . PHE A 1 117 ? -0.105 -7.055 -4.473 1 98.81 117 PHE A C 1
ATOM 911 O O . PHE A 1 117 ? -1.002 -6.219 -4.336 1 98.81 117 PHE A O 1
ATOM 918 N N . ILE A 1 118 ? 0.163 -7.938 -3.535 1 98.38 118 ILE A N 1
ATOM 919 C CA . ILE A 1 118 ? -0.74 -8.07 -2.396 1 98.38 118 ILE A CA 1
ATOM 920 C C . ILE A 1 118 ? -0.587 -6.859 -1.479 1 98.38 118 ILE A C 1
ATOM 922 O O . ILE A 1 118 ? -1.568 -6.371 -0.912 1 98.38 118 ILE A O 1
ATOM 926 N N . THR A 1 119 ? 0.643 -6.348 -1.347 1 98.31 119 THR A N 1
ATOM 927 C CA . THR A 1 119 ? 0.826 -5.188 -0.485 1 98.31 119 THR A CA 1
ATOM 928 C C . THR A 1 119 ? 0.205 -3.941 -1.115 1 98.31 119 THR A C 1
ATOM 930 O O . THR A 1 119 ? -0.454 -3.156 -0.432 1 98.31 119 THR A O 1
ATOM 933 N N . PHE A 1 120 ? 0.35 -3.768 -2.434 1 98.75 120 PHE A N 1
ATOM 934 C CA . PHE A 1 120 ? -0.237 -2.605 -3.09 1 98.75 120 PHE A CA 1
ATOM 935 C C . PHE A 1 120 ? -1.757 -2.715 -3.127 1 98.75 120 PHE A C 1
ATOM 937 O O . PHE A 1 120 ? -2.459 -1.709 -3.002 1 98.75 120 PHE A O 1
ATOM 944 N N . THR A 1 121 ? -2.297 -3.893 -3.35 1 98.38 121 THR A N 1
ATOM 945 C CA . THR A 1 121 ? -3.742 -4.09 -3.324 1 98.38 121 THR A CA 1
ATOM 946 C C . THR A 1 121 ? -4.309 -3.773 -1.941 1 98.38 121 THR A C 1
ATOM 948 O O . THR A 1 121 ? -5.355 -3.137 -1.824 1 98.38 121 THR A O 1
ATOM 951 N N . THR A 1 122 ? -3.594 -4.195 -0.931 1 97.44 122 THR A N 1
ATOM 952 C CA . THR A 1 122 ? -3.979 -3.859 0.436 1 97.44 122 THR A CA 1
ATOM 953 C C . THR A 1 122 ? -4.031 -2.348 0.626 1 97.44 122 THR A C 1
ATOM 955 O O . THR A 1 122 ? -4.988 -1.822 1.2 1 97.44 122 THR A O 1
ATOM 958 N N . CYS A 1 123 ? -3.037 -1.676 0.102 1 97.12 123 CYS A N 1
ATOM 959 C CA . CYS A 1 123 ? -2.975 -0.219 0.149 1 97.12 123 CYS A CA 1
ATOM 960 C C . CYS A 1 123 ? -4.199 0.4 -0.513 1 97.12 123 CYS A C 1
ATOM 962 O O . CYS A 1 123 ? -4.797 1.335 0.026 1 97.12 123 CYS A O 1
ATOM 964 N N . GLN A 1 124 ? -4.559 -0.055 -1.633 1 98.19 124 GLN A N 1
ATOM 965 C CA . GLN A 1 124 ? -5.703 0.471 -2.369 1 98.19 124 GLN A CA 1
ATOM 966 C C . GLN A 1 124 ? -7 0.265 -1.591 1 98.19 124 GLN A C 1
ATOM 968 O O . GLN A 1 124 ? -7.844 1.163 -1.527 1 98.19 124 GLN A O 1
ATOM 973 N N . GLN A 1 125 ? -7.109 -0.842 -1.017 1 97.69 125 GLN A N 1
ATOM 974 C CA . GLN A 1 125 ? -8.336 -1.17 -0.289 1 97.69 125 GLN A CA 1
ATOM 975 C C . GLN A 1 125 ? -8.414 -0.399 1.025 1 97.69 125 GLN A C 1
ATOM 977 O O . GLN A 1 125 ? -9.5 0.005 1.448 1 97.69 125 GLN A O 1
ATOM 982 N N . TYR A 1 126 ? -7.258 -0.172 1.691 1 97.69 126 TYR A N 1
ATOM 983 C CA . TYR A 1 126 ? -7.227 0.68 2.875 1 97.69 126 TYR A CA 1
ATOM 984 C C . TYR A 1 126 ? -7.617 2.111 2.525 1 97.69 126 TYR A C 1
ATOM 986 O O . TYR A 1 126 ? -8.406 2.738 3.242 1 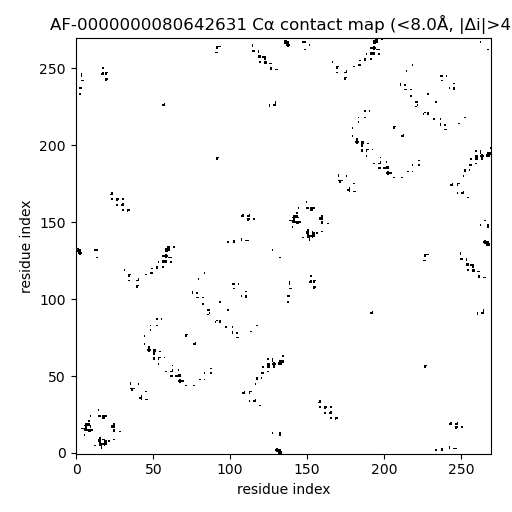97.69 126 TYR A O 1
ATOM 994 N N . PHE A 1 127 ? -7.094 2.615 1.406 1 98.38 127 PHE A N 1
ATOM 995 C CA . PHE A 1 127 ? -7.426 3.961 0.957 1 98.38 127 PHE A CA 1
ATOM 996 C C . PHE A 1 127 ? -8.93 4.105 0.75 1 98.38 127 PHE A C 1
ATOM 998 O O . PHE A 1 127 ? -9.547 5.035 1.272 1 98.38 127 PHE A O 1
ATOM 1005 N N . GLY A 1 128 ? -9.492 3.156 0.037 1 97.62 128 GLY A N 1
ATOM 1006 C CA . GLY A 1 128 ? -10.93 3.195 -0.208 1 97.62 128 GLY A CA 1
ATOM 1007 C C . GLY A 1 128 ? -11.75 3.102 1.062 1 97.62 128 GLY A C 1
ATOM 1008 O O . GLY A 1 128 ? -12.758 3.803 1.209 1 97.62 128 GLY A O 1
ATOM 1009 N N . ALA A 1 129 ? -11.344 2.271 1.959 1 97 129 ALA A N 1
ATOM 1010 C CA . ALA A 1 129 ? -12.07 2.074 3.211 1 97 129 ALA A CA 1
ATOM 1011 C C . ALA A 1 129 ? -12.062 3.346 4.055 1 97 129 ALA A C 1
ATOM 1013 O O . ALA A 1 129 ? -13.109 3.787 4.535 1 97 129 ALA A O 1
ATOM 1014 N N . ILE A 1 130 ? -10.891 3.93 4.219 1 96.94 130 ILE A N 1
ATOM 1015 C CA . ILE A 1 130 ? -10.742 5.121 5.047 1 96.94 130 ILE A CA 1
ATOM 1016 C C . ILE A 1 130 ? -11.531 6.273 4.438 1 96.94 130 ILE A C 1
ATOM 1018 O O . ILE A 1 130 ? -12.172 7.047 5.152 1 96.94 130 ILE A O 1
ATOM 1022 N N . MET A 1 131 ? -11.555 6.336 3.109 1 96.69 131 MET A N 1
ATOM 1023 C CA . MET A 1 131 ? -12.234 7.418 2.408 1 96.69 131 MET A CA 1
ATOM 1024 C C . 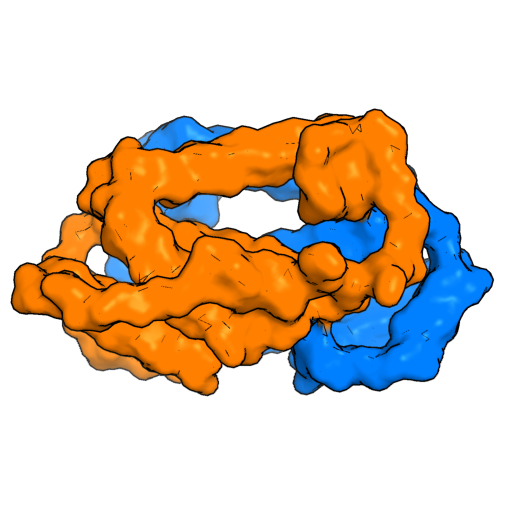MET A 1 131 ? -13.734 7.156 2.332 1 96.69 131 MET A C 1
ATOM 1026 O O . MET A 1 131 ? -14.484 7.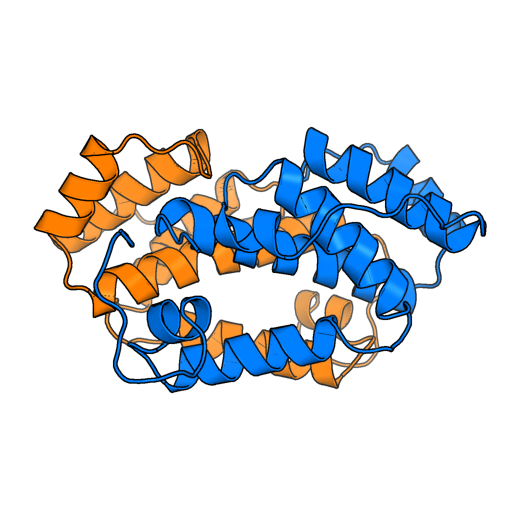961 1.781 1 96.69 131 MET A O 1
ATOM 1030 N N . LYS A 1 132 ? -14.164 6.027 2.854 1 95.5 132 LYS A N 1
ATOM 1031 C CA . LYS A 1 132 ? -15.57 5.633 2.879 1 95.5 132 LYS A CA 1
ATOM 1032 C C . LYS A 1 132 ? -16.156 5.566 1.467 1 95.5 132 LYS A C 1
ATOM 1034 O O . LYS A 1 132 ? -17.25 6.047 1.218 1 95.5 132 LYS A O 1
ATOM 1039 N N . LEU A 1 133 ? -15.297 5.047 0.578 1 94.19 133 LEU A N 1
ATOM 1040 C CA . LEU A 1 133 ? -15.719 4.902 -0.81 1 94.19 133 LEU A CA 1
ATOM 1041 C C . LEU A 1 133 ? -16.797 3.826 -0.942 1 94.19 133 LEU A C 1
ATOM 1043 O O . LEU A 1 133 ? -16.625 2.713 -0.442 1 94.19 133 LEU A O 1
ATOM 1047 N N . GLU A 1 134 ? -17.938 4.164 -1.423 1 85.81 134 GLU A N 1
ATOM 1048 C CA . GLU A 1 134 ? -19.031 3.234 -1.635 1 85.81 134 GLU A CA 1
ATOM 1049 C C . GLU A 1 134 ? -19.422 3.154 -3.111 1 85.81 134 GLU A C 1
ATOM 1051 O O . GLU A 1 134 ? -18.984 3.984 -3.914 1 85.81 134 GLU A O 1
ATOM 1056 N N . VAL A 1 135 ? -20.125 2.193 -3.43 1 73.38 135 VAL A N 1
ATOM 1057 C CA . VAL A 1 135 ? -20.625 1.993 -4.785 1 73.38 135 VAL A CA 1
ATOM 1058 C C . VAL A 1 135 ? -21.781 2.951 -5.051 1 73.38 135 VAL A C 1
ATOM 1060 O O . VAL A 1 135 ? -22.547 3.287 -4.137 1 73.38 135 VAL A O 1
ATOM 1063 N N . MET B 1 1 ? 19.547 -11.633 5.285 1 76.5 1 MET B N 1
ATOM 1064 C CA . MET B 1 1 ? 19.5 -11.57 3.826 1 76.5 1 MET B CA 1
ATOM 1065 C C . MET B 1 1 ? 18.062 -11.492 3.33 1 76.5 1 MET B C 1
ATOM 1067 O O . MET B 1 1 ? 17.141 -11.969 3.998 1 76.5 1 MET B O 1
ATOM 1071 N N . ALA B 1 2 ? 17.875 -10.734 2.156 1 86 2 ALA B N 1
ATOM 1072 C CA . ALA B 1 2 ? 16.531 -10.625 1.595 1 86 2 ALA B CA 1
ATOM 1073 C C . ALA B 1 2 ? 15.969 -12 1.243 1 86 2 ALA B C 1
ATOM 1075 O O . ALA B 1 2 ? 16.734 -12.961 1.072 1 86 2 ALA B O 1
ATOM 1076 N N . LEU B 1 3 ? 14.648 -12.07 1.298 1 92.25 3 LEU B N 1
ATOM 1077 C CA . LEU B 1 3 ? 13.953 -13.32 1.033 1 92.25 3 LEU B CA 1
ATOM 1078 C C . LEU B 1 3 ? 14.336 -13.883 -0.331 1 92.25 3 LEU B C 1
ATOM 1080 O O . LEU B 1 3 ? 14.375 -15.102 -0.52 1 92.25 3 LEU B O 1
ATOM 1084 N N . ILE B 1 4 ? 14.586 -12.961 -1.28 1 94.88 4 ILE B N 1
ATOM 1085 C CA . ILE B 1 4 ? 15.008 -13.344 -2.625 1 94.88 4 ILE B CA 1
ATOM 1086 C C . ILE B 1 4 ? 16.25 -12.555 -3.018 1 94.88 4 ILE B C 1
ATOM 1088 O O . ILE B 1 4 ? 16.594 -11.555 -2.375 1 94.88 4 ILE B O 1
ATOM 1092 N N . GLN B 1 5 ? 16.938 -13.023 -4.07 1 95.38 5 GLN B N 1
ATOM 1093 C CA . GLN B 1 5 ? 18.094 -12.297 -4.574 1 95.38 5 GLN B CA 1
ATOM 1094 C C . GLN B 1 5 ? 17.688 -10.945 -5.156 1 95.38 5 GLN B C 1
ATOM 1096 O O . GLN B 1 5 ? 16.625 -10.828 -5.773 1 95.38 5 GLN B O 1
ATOM 1101 N N . LEU B 1 6 ? 18.531 -9.977 -4.973 1 96.69 6 LEU B N 1
ATOM 1102 C CA . LEU B 1 6 ? 18.297 -8.672 -5.586 1 96.69 6 LEU B CA 1
ATOM 1103 C C . LEU B 1 6 ? 18.453 -8.75 -7.102 1 96.69 6 LEU B C 1
ATOM 1105 O O . LEU B 1 6 ? 19.406 -9.367 -7.594 1 96.69 6 LEU B O 1
ATOM 1109 N N . SER B 1 7 ? 17.562 -8.195 -7.797 1 97.56 7 SER B N 1
ATOM 1110 C CA . SER B 1 7 ? 17.641 -8.188 -9.258 1 97.56 7 SER B CA 1
ATOM 1111 C C . SER B 1 7 ? 18.734 -7.234 -9.742 1 97.56 7 SER B C 1
ATOM 1113 O O . SER B 1 7 ? 19.344 -6.516 -8.953 1 97.56 7 SER B O 1
ATOM 1115 N N . GLU B 1 8 ? 18.969 -7.215 -11.078 1 96.5 8 GLU B N 1
ATOM 1116 C CA . GLU B 1 8 ? 20 -6.367 -11.672 1 96.5 8 GLU B CA 1
ATOM 1117 C C . GLU B 1 8 ? 19.469 -4.965 -11.953 1 96.5 8 GLU B C 1
ATOM 1119 O O . GLU B 1 8 ? 20.234 -4.062 -12.297 1 96.5 8 GLU B O 1
ATOM 1124 N N . ASN B 1 9 ? 18.156 -4.832 -11.773 1 98 9 ASN B N 1
ATOM 1125 C CA . ASN B 1 9 ? 17.531 -3.547 -12.07 1 98 9 ASN B CA 1
ATOM 1126 C C . ASN B 1 9 ? 17.234 -2.76 -10.789 1 98 9 ASN B C 1
ATOM 1128 O O . ASN B 1 9 ? 16.734 -3.316 -9.812 1 98 9 ASN B O 1
ATOM 1132 N N . GLY B 1 10 ? 17.547 -1.492 -10.852 1 97.38 10 GLY B N 1
ATOM 1133 C CA . GLY B 1 10 ? 17.297 -0.629 -9.703 1 97.38 10 GLY B CA 1
ATOM 1134 C C . GLY B 1 10 ? 18.578 -0.119 -9.055 1 97.38 10 GLY B C 1
ATOM 1135 O O . GLY B 1 10 ? 19.641 -0.692 -9.25 1 97.38 10 GLY B O 1
ATOM 1136 N N . THR B 1 11 ? 18.469 0.91 -8.273 1 96.81 11 THR B N 1
ATOM 1137 C CA . THR B 1 11 ? 19.625 1.545 -7.676 1 96.81 11 THR B CA 1
ATOM 1138 C C . THR B 1 11 ? 19.672 1.277 -6.172 1 96.81 11 THR B C 1
ATOM 1140 O O . THR B 1 11 ? 20.75 1.242 -5.578 1 96.81 11 THR B O 1
ATOM 1143 N N . THR B 1 12 ? 18.562 1.078 -5.484 1 96.25 12 THR B N 1
ATOM 1144 C CA . THR B 1 12 ? 18.5 0.75 -4.066 1 96.25 12 THR B CA 1
ATOM 1145 C C . THR B 1 12 ? 18.125 -0.713 -3.865 1 96.25 12 THR B C 1
ATOM 1147 O O . THR B 1 12 ? 17.547 -1.338 -4.762 1 96.25 12 THR B O 1
ATOM 1150 N N . PRO B 1 13 ? 18.391 -1.243 -2.697 1 97.12 13 PRO B N 1
ATOM 1151 C CA . PRO B 1 13 ? 17.953 -2.617 -2.432 1 97.12 13 PRO B CA 1
ATOM 1152 C C . PRO B 1 13 ? 16.438 -2.799 -2.57 1 97.12 13 PRO B C 1
ATOM 1154 O O . PRO B 1 13 ? 15.984 -3.828 -3.074 1 97.12 13 PRO B O 1
ATOM 1157 N N . PHE B 1 14 ? 15.641 -1.842 -2.203 1 98.06 14 PHE B N 1
ATOM 1158 C CA . PHE B 1 14 ? 14.188 -1.899 -2.326 1 98.06 14 PHE B CA 1
ATOM 1159 C C . PHE B 1 14 ? 13.773 -2.002 -3.789 1 98.06 14 PHE B C 1
ATOM 1161 O O . PHE B 1 14 ? 13 -2.883 -4.16 1 98.06 14 PHE B O 1
ATOM 1168 N N . GLN B 1 15 ? 14.328 -1.119 -4.605 1 97.94 15 GLN B N 1
ATOM 1169 C CA . GLN B 1 15 ? 14.023 -1.123 -6.035 1 97.94 15 GLN B CA 1
ATOM 1170 C C . GLN B 1 15 ? 14.43 -2.445 -6.68 1 97.94 15 GLN B C 1
ATOM 1172 O O . GLN B 1 15 ? 13.727 -2.953 -7.559 1 97.94 15 GLN B O 1
ATOM 1177 N N . LYS B 1 16 ? 15.531 -2.986 -6.219 1 98.06 16 LYS B N 1
ATOM 1178 C CA . LYS B 1 16 ? 16.047 -4.207 -6.828 1 98.06 16 LYS B CA 1
ATOM 1179 C C . LYS B 1 16 ? 15.172 -5.406 -6.5 1 98.06 16 LYS B C 1
ATOM 1181 O O . LYS B 1 16 ? 15.133 -6.383 -7.25 1 98.06 16 LYS B O 1
ATOM 1186 N N . LEU B 1 17 ? 14.43 -5.301 -5.383 1 98.12 17 LEU B N 1
ATOM 1187 C CA . LEU B 1 17 ? 13.461 -6.344 -5.055 1 98.12 17 LEU B CA 1
ATOM 1188 C C . LEU B 1 17 ? 12.242 -6.254 -5.965 1 98.12 17 LEU B C 1
ATOM 1190 O O . LEU B 1 17 ? 11.609 -7.27 -6.266 1 98.12 17 LEU B O 1
ATOM 1194 N N . LEU B 1 18 ? 11.953 -5.023 -6.434 1 98.19 18 LEU B N 1
ATOM 1195 C CA . LEU B 1 18 ? 10.867 -4.797 -7.387 1 98.19 18 LEU B CA 1
ATOM 1196 C C . LEU B 1 18 ? 11.352 -5.004 -8.82 1 98.19 18 LEU B C 1
ATOM 1198 O O . LEU B 1 18 ? 10.547 -5.215 -9.727 1 98.19 18 LEU B O 1
ATOM 1202 N N . GLY B 1 19 ? 12.664 -4.973 -9.008 1 98.19 19 GLY B N 1
ATOM 1203 C CA . GLY B 1 19 ? 13.312 -4.812 -10.297 1 98.19 19 GLY B CA 1
ATOM 1204 C C . GLY B 1 19 ? 13.227 -6.051 -11.172 1 98.19 19 GLY B C 1
ATOM 1205 O O . GLY B 1 19 ? 13.719 -6.055 -12.305 1 98.19 19 GLY B O 1
ATOM 1206 N N . TYR B 1 20 ? 12.617 -7.152 -10.688 1 97.88 20 TYR B N 1
ATOM 1207 C CA . TYR B 1 20 ? 12.383 -8.32 -11.531 1 97.88 20 TYR B CA 1
ATOM 1208 C C . TYR B 1 20 ? 11.414 -7.992 -12.664 1 97.88 20 TYR B C 1
ATOM 1210 O O . TYR B 1 20 ? 11.359 -8.703 -13.664 1 97.88 20 TYR B O 1
ATOM 1218 N N . ASN B 1 21 ? 10.625 -7.016 -12.453 1 97.38 21 ASN B N 1
ATOM 1219 C CA . ASN B 1 21 ? 9.828 -6.355 -13.484 1 97.38 21 ASN B CA 1
ATOM 1220 C C . ASN B 1 21 ? 10.117 -4.859 -13.539 1 97.38 21 ASN B C 1
ATOM 1222 O O . ASN B 1 21 ? 9.633 -4.098 -12.703 1 97.38 21 ASN B O 1
ATOM 1226 N N . LYS B 1 22 ? 10.828 -4.477 -14.555 1 97.06 22 LYS B N 1
ATOM 1227 C CA . LYS B 1 22 ? 11.328 -3.109 -14.648 1 97.06 22 LYS B CA 1
ATOM 1228 C C . LYS B 1 22 ? 10.18 -2.104 -14.688 1 97.06 22 LYS B C 1
ATOM 1230 O O . LYS B 1 22 ? 10.273 -1.029 -14.086 1 97.06 22 LYS B O 1
ATOM 1235 N N . ASP B 1 23 ? 9.141 -2.379 -15.367 1 96.69 23 ASP B N 1
ATOM 1236 C CA . ASP B 1 23 ? 7.996 -1.476 -15.469 1 96.69 23 ASP B CA 1
ATOM 1237 C C . ASP B 1 23 ? 7.352 -1.254 -14.102 1 96.69 23 ASP B C 1
ATOM 1239 O O . ASP B 1 23 ? 6.988 -0.127 -13.758 1 96.69 23 ASP B O 1
ATOM 1243 N N . ILE B 1 24 ? 7.18 -2.289 -13.352 1 97.81 24 ILE B N 1
ATOM 1244 C CA . ILE B 1 24 ? 6.609 -2.191 -12.008 1 97.81 24 ILE B CA 1
ATOM 1245 C C . ILE B 1 24 ? 7.535 -1.376 -11.109 1 97.81 24 ILE B C 1
ATOM 1247 O O . ILE B 1 24 ? 7.086 -0.483 -10.391 1 97.81 24 ILE B O 1
ATOM 1251 N N . MET B 1 25 ? 8.797 -1.683 -11.188 1 98.25 25 MET B N 1
ATOM 1252 C CA . MET B 1 25 ? 9.781 -0.962 -10.383 1 98.25 25 MET B CA 1
ATOM 1253 C C . MET B 1 25 ? 9.734 0.533 -10.68 1 98.25 25 MET B C 1
ATOM 1255 O O . MET B 1 25 ? 9.695 1.353 -9.758 1 98.25 25 MET B O 1
ATOM 1259 N N . LEU B 1 26 ? 9.688 0.903 -11.945 1 97.5 26 LEU B N 1
ATOM 1260 C CA . LEU B 1 26 ? 9.703 2.307 -12.344 1 97.5 26 LEU B CA 1
ATOM 1261 C C . LEU B 1 26 ? 8.406 2.996 -11.945 1 97.5 26 LEU B C 1
ATOM 1263 O O . LEU B 1 26 ? 8.43 4.117 -11.43 1 97.5 26 LEU B O 1
ATOM 1267 N N . SER B 1 27 ? 7.262 2.35 -12.18 1 97.69 27 SER B N 1
ATOM 1268 C CA . SER B 1 27 ? 5.973 2.92 -11.805 1 97.69 27 SER B CA 1
ATOM 1269 C C . SER B 1 27 ? 5.867 3.111 -10.297 1 97.69 27 SER B C 1
ATOM 1271 O O . SER B 1 27 ? 5.367 4.133 -9.828 1 97.69 27 SER B O 1
ATOM 1273 N N . TRP B 1 28 ? 6.309 2.119 -9.594 1 98.69 28 TRP B N 1
ATOM 1274 C CA . TRP B 1 28 ? 6.328 2.191 -8.141 1 98.69 28 TRP B CA 1
ATOM 1275 C C . TRP B 1 28 ? 7.195 3.352 -7.66 1 98.69 28 TRP B C 1
ATOM 1277 O O . TRP B 1 28 ? 6.781 4.137 -6.805 1 98.69 28 TRP B O 1
ATOM 1287 N N . SER B 1 29 ? 8.367 3.432 -8.203 1 97.75 29 SER B N 1
ATOM 1288 C CA . SER B 1 29 ? 9.312 4.477 -7.82 1 97.75 29 SER B CA 1
ATOM 1289 C C . SER B 1 29 ? 8.766 5.863 -8.156 1 97.75 29 SER B C 1
ATOM 1291 O O . SER B 1 29 ? 8.914 6.801 -7.371 1 97.75 29 SER B O 1
ATOM 1293 N N . ASN B 1 30 ? 8.148 5.996 -9.289 1 96.88 30 ASN B N 1
ATOM 1294 C CA . ASN B 1 30 ? 7.547 7.266 -9.688 1 96.88 30 ASN B CA 1
ATOM 1295 C C . ASN B 1 30 ? 6.445 7.695 -8.727 1 96.88 30 ASN B C 1
ATOM 1297 O O . ASN B 1 30 ? 6.355 8.867 -8.359 1 96.88 30 ASN B O 1
ATOM 1301 N N . LEU B 1 31 ? 5.609 6.785 -8.352 1 98.31 31 LEU B N 1
ATOM 1302 C CA . LEU B 1 31 ? 4.551 7.086 -7.398 1 98.31 31 LEU B CA 1
ATOM 1303 C C . LEU B 1 31 ? 5.133 7.488 -6.051 1 98.31 31 LEU B C 1
ATOM 1305 O O . LEU B 1 31 ? 4.68 8.461 -5.441 1 98.31 31 LEU B O 1
ATOM 1309 N N . SER B 1 32 ? 6.133 6.699 -5.598 1 98.06 32 SER B N 1
ATOM 1310 C CA . SER B 1 32 ? 6.801 7.012 -4.34 1 98.06 32 SER B CA 1
ATOM 1311 C C . SER B 1 32 ? 7.352 8.438 -4.34 1 98.06 32 SER B C 1
ATOM 1313 O O . SER B 1 32 ? 7.133 9.195 -3.396 1 98.06 32 SER B O 1
ATOM 1315 N N . GLU B 1 33 ? 8.016 8.773 -5.398 1 96.38 33 GLU B N 1
ATOM 1316 C CA . GLU B 1 33 ? 8.594 10.109 -5.523 1 96.38 33 GLU B CA 1
ATOM 1317 C C . GLU B 1 33 ? 7.512 11.188 -5.527 1 96.38 33 GLU B C 1
ATOM 1319 O O . GLU B 1 33 ? 7.645 12.211 -4.859 1 96.38 33 GLU B O 1
ATOM 1324 N N . SER B 1 34 ? 6.453 10.969 -6.242 1 96.62 34 SER B N 1
ATOM 1325 C CA . SER B 1 34 ? 5.359 11.93 -6.344 1 96.62 34 SER B CA 1
ATOM 1326 C C . SER B 1 34 ? 4.711 12.18 -4.984 1 96.62 34 SER B C 1
ATOM 1328 O O . SER B 1 34 ? 4.309 13.297 -4.676 1 96.62 34 SER B O 1
ATOM 1330 N N . LEU B 1 35 ? 4.656 11.18 -4.172 1 98.12 35 LEU B N 1
ATOM 1331 C CA . LEU B 1 35 ? 3.975 11.281 -2.887 1 98.12 35 LEU B CA 1
ATOM 1332 C C . LEU B 1 35 ? 4.891 11.898 -1.835 1 98.12 35 LEU B C 1
ATOM 1334 O O . LEU B 1 35 ? 4.418 12.539 -0.896 1 98.12 35 LEU B O 1
ATOM 1338 N N . GLU B 1 36 ? 6.184 11.711 -2.02 1 97.12 36 GLU B N 1
ATOM 1339 C CA . GLU B 1 36 ? 7.121 12.109 -0.973 1 97.12 36 GLU B CA 1
ATOM 1340 C C . GLU B 1 36 ? 7.531 13.57 -1.124 1 97.12 36 GLU B C 1
ATOM 1342 O O . GLU B 1 36 ? 7.977 14.203 -0.162 1 97.12 36 GLU B O 1
ATOM 1347 N N . THR B 1 37 ? 7.402 14.07 -2.328 1 96.75 37 THR B N 1
ATOM 1348 C CA . THR B 1 37 ? 7.84 15.438 -2.59 1 96.75 37 THR B CA 1
ATOM 1349 C C . THR B 1 37 ? 6.82 16.438 -2.057 1 96.75 37 THR B C 1
ATOM 1351 O O . THR B 1 37 ? 5.719 16.062 -1.659 1 96.75 37 THR B O 1
ATOM 1354 N N . ASP B 1 38 ? 7.18 17.734 -2.008 1 97.25 38 ASP B N 1
ATOM 1355 C CA . ASP B 1 38 ? 6.293 18.797 -1.556 1 97.25 38 ASP B CA 1
ATOM 1356 C C . ASP B 1 38 ? 5.082 18.938 -2.475 1 97.25 38 ASP B C 1
ATOM 1358 O O . ASP B 1 38 ? 5.227 18.984 -3.699 1 97.25 38 ASP B O 1
ATOM 1362 N N . ASN B 1 39 ? 3.914 18.953 -1.854 1 96.62 39 ASN B N 1
ATOM 1363 C CA . ASN B 1 39 ? 2.646 19.25 -2.518 1 96.62 39 ASN B CA 1
ATOM 1364 C C . ASN B 1 39 ? 1.655 19.906 -1.565 1 96.62 39 ASN B C 1
ATOM 1366 O O . ASN B 1 39 ? 1.94 20.969 -1.004 1 96.62 39 ASN B O 1
ATOM 1370 N N . GLN B 1 40 ? 0.51 19.328 -1.262 1 96.94 40 GLN B N 1
ATOM 1371 C CA . GLN B 1 40 ? -0.416 19.891 -0.282 1 96.94 40 GLN B CA 1
ATOM 1372 C C . GLN B 1 40 ? 0.165 19.812 1.127 1 96.94 40 GLN B C 1
ATOM 1374 O O . GLN B 1 40 ? -0.15 20.656 1.978 1 96.94 40 GLN B O 1
ATOM 1379 N N . LEU B 1 41 ? 0.936 18.75 1.357 1 98.06 41 LEU B N 1
ATOM 1380 C CA . LEU B 1 41 ? 1.675 18.578 2.604 1 98.06 41 LEU B CA 1
ATOM 1381 C C . LEU B 1 41 ? 3.178 18.625 2.354 1 98.06 41 LEU B C 1
ATOM 1383 O O . LEU B 1 41 ? 3.65 18.203 1.295 1 98.06 41 LEU B O 1
ATOM 1387 N N . SER B 1 42 ? 3.908 19.125 3.307 1 98 42 SER B N 1
ATOM 1388 C CA . SER B 1 42 ? 5.348 19.297 3.135 1 98 42 SER B CA 1
ATOM 1389 C C . SER B 1 42 ? 6.074 17.969 3.17 1 98 42 SER B C 1
ATOM 1391 O O . SER B 1 42 ? 5.652 17.047 3.869 1 98 42 SER B O 1
ATOM 1393 N N . SER B 1 43 ? 7.215 17.922 2.434 1 98 43 SER B N 1
ATOM 1394 C CA . SER B 1 43 ? 8.047 16.719 2.438 1 98 43 SER B CA 1
ATOM 1395 C C . SER B 1 43 ? 8.594 16.422 3.834 1 98 43 SER B C 1
ATOM 1397 O O . SER B 1 43 ? 8.766 15.266 4.207 1 98 43 SER B O 1
ATOM 1399 N N . ASP B 1 44 ? 8.797 17.469 4.637 1 97.81 44 ASP B N 1
ATOM 1400 C CA . ASP B 1 44 ? 9.281 17.297 6 1 97.81 44 ASP B CA 1
ATOM 1401 C C . ASP B 1 44 ? 8.242 16.578 6.863 1 97.81 44 ASP B C 1
ATOM 1403 O O . ASP B 1 44 ? 8.57 15.688 7.641 1 97.81 44 ASP B O 1
ATOM 1407 N N . LEU B 1 45 ? 7.016 17.062 6.754 1 98.25 45 LEU B N 1
ATOM 1408 C CA . LEU B 1 45 ? 5.941 16.406 7.488 1 98.25 45 LEU B CA 1
ATOM 1409 C C . LEU B 1 45 ? 5.773 14.961 7.031 1 98.25 45 LEU B C 1
ATOM 1411 O O . LEU B 1 45 ? 5.602 14.062 7.859 1 98.25 45 LEU B O 1
ATOM 1415 N N . LYS B 1 46 ? 5.867 14.703 5.777 1 98.19 46 LYS B N 1
ATOM 1416 C CA . LYS B 1 46 ? 5.738 13.359 5.223 1 98.19 46 LYS B CA 1
ATOM 1417 C C . LYS B 1 46 ? 6.855 12.453 5.727 1 98.19 46 LYS B C 1
ATOM 1419 O O . LYS B 1 46 ? 6.617 11.281 6.039 1 98.19 46 LYS B O 1
ATOM 1424 N N . GLU B 1 47 ? 8.055 13.023 5.812 1 98 47 GLU B N 1
ATOM 1425 C CA . GLU B 1 47 ? 9.156 12.25 6.363 1 98 47 GLU B CA 1
ATOM 1426 C C . GLU B 1 47 ? 8.914 11.898 7.828 1 98 47 GLU B C 1
ATOM 1428 O O . GLU B 1 47 ? 9.227 10.789 8.273 1 98 47 GLU B O 1
ATOM 1433 N N . GLU B 1 48 ? 8.383 12.812 8.594 1 98.19 48 GLU B N 1
ATOM 1434 C CA . GLU B 1 48 ? 7.992 12.539 9.969 1 98.19 48 GLU B CA 1
ATOM 1435 C C . GLU B 1 48 ? 6.996 11.383 10.047 1 98.19 48 GLU B C 1
ATOM 1437 O O . GLU B 1 48 ? 7.164 10.469 10.852 1 98.19 48 GLU B O 1
ATOM 1442 N N . ILE B 1 49 ? 6.008 11.406 9.172 1 98.19 49 ILE B N 1
ATOM 1443 C CA . ILE B 1 49 ? 4.945 10.406 9.141 1 98.19 49 ILE B CA 1
ATOM 1444 C C . ILE B 1 49 ? 5.52 9.062 8.695 1 98.19 49 ILE B C 1
ATOM 1446 O O . ILE B 1 49 ? 5.23 8.023 9.297 1 98.19 49 ILE B O 1
ATOM 1450 N N . ARG B 1 50 ? 6.352 9.117 7.645 1 98.25 50 ARG B N 1
ATOM 1451 C CA . ARG B 1 50 ? 6.992 7.898 7.164 1 98.25 50 ARG B CA 1
ATOM 1452 C C . ARG B 1 50 ? 7.785 7.223 8.273 1 98.25 50 ARG B C 1
ATOM 1454 O O . ARG B 1 50 ? 7.715 6.004 8.445 1 98.25 50 ARG B O 1
ATOM 1461 N N . SER B 1 51 ? 8.57 8 9.008 1 97.94 51 SER B N 1
ATOM 1462 C CA . SER B 1 51 ? 9.406 7.473 10.078 1 97.94 51 SER B CA 1
ATOM 1463 C C . SER B 1 51 ? 8.555 6.918 11.219 1 97.94 51 SER B C 1
ATOM 1465 O O . SER B 1 51 ? 8.906 5.906 11.828 1 97.94 51 SER B O 1
ATOM 1467 N N . MET B 1 52 ? 7.441 7.559 11.508 1 97.56 52 MET B N 1
ATOM 1468 C CA . MET B 1 52 ? 6.516 7.059 12.523 1 97.56 52 MET B CA 1
ATOM 1469 C C . MET B 1 52 ? 5.969 5.691 12.133 1 97.56 52 MET B C 1
ATOM 1471 O O . MET B 1 52 ? 5.969 4.766 12.953 1 97.56 52 MET B O 1
ATOM 1475 N N . LEU B 1 53 ? 5.547 5.59 10.906 1 97.62 53 LEU B N 1
ATOM 1476 C CA . LEU B 1 53 ? 4.996 4.336 10.406 1 97.62 53 LEU B CA 1
ATOM 1477 C C . LEU B 1 53 ? 6.051 3.234 10.43 1 97.62 53 LEU B C 1
ATOM 1479 O O . LEU B 1 53 ? 5.758 2.098 10.805 1 97.62 53 LEU B O 1
ATOM 1483 N N . ALA B 1 54 ? 7.254 3.549 10.109 1 96.94 54 ALA B N 1
ATOM 1484 C CA . ALA B 1 54 ? 8.336 2.582 9.977 1 96.94 54 ALA B CA 1
ATOM 1485 C C . ALA B 1 54 ? 8.664 1.929 11.312 1 96.94 54 ALA B C 1
ATOM 1487 O O . ALA B 1 54 ? 9.156 0.798 11.359 1 96.94 54 ALA B O 1
ATOM 1488 N N . GLN B 1 55 ? 8.359 2.582 12.453 1 94.62 55 GLN B N 1
ATOM 1489 C CA . GLN B 1 55 ? 8.688 2.059 13.773 1 94.62 55 GLN B CA 1
ATOM 1490 C C . GLN B 1 55 ? 7.855 0.823 14.102 1 94.62 55 GLN B C 1
ATOM 1492 O O . GLN B 1 55 ? 8.242 0.012 14.945 1 94.62 55 GLN B O 1
ATOM 1497 N N . ASN B 1 56 ? 6.793 0.586 13.336 1 91.69 56 ASN B N 1
ATOM 1498 C CA . ASN B 1 56 ? 5.844 -0.431 13.773 1 91.69 56 ASN B CA 1
ATOM 1499 C C . ASN B 1 56 ? 5.598 -1.473 12.688 1 91.69 56 ASN B C 1
ATOM 1501 O O . ASN B 1 56 ? 4.82 -2.41 12.883 1 91.69 56 ASN B O 1
ATOM 1505 N N . HIS B 1 57 ? 6.203 -1.354 11.492 1 92 57 HIS B N 1
ATOM 1506 C CA . HIS B 1 57 ? 5.805 -2.209 10.383 1 92 57 HIS B CA 1
ATOM 1507 C C . HIS B 1 57 ? 6.863 -3.268 10.094 1 92 57 HIS B C 1
ATOM 1509 O O . HIS B 1 57 ? 6.754 -4.012 9.109 1 92 57 HIS B O 1
ATOM 1515 N N . GLY B 1 58 ? 7.895 -3.381 10.922 1 90.12 58 GLY B N 1
ATOM 1516 C CA . GLY B 1 58 ? 8.797 -4.523 10.93 1 90.12 58 GLY B CA 1
ATOM 1517 C C . GLY B 1 58 ? 9.828 -4.477 9.828 1 90.12 58 GLY B C 1
ATOM 1518 O O . GLY B 1 58 ? 10.57 -5.441 9.617 1 90.12 58 GLY B O 1
ATOM 1519 N N . CYS B 1 59 ? 9.883 -3.475 9.016 1 94.38 59 CYS B N 1
ATOM 1520 C CA . CYS B 1 59 ? 10.883 -3.32 7.973 1 94.38 59 CYS B CA 1
ATOM 1521 C C . CYS B 1 59 ? 12.133 -2.635 8.508 1 94.38 59 CYS B C 1
ATOM 1523 O O . CYS B 1 59 ? 12.18 -1.407 8.602 1 94.38 59 CYS B O 1
ATOM 1525 N N . ALA B 1 60 ? 13.164 -3.379 8.773 1 94.19 60 ALA B N 1
ATOM 1526 C CA . ALA B 1 60 ? 14.398 -2.852 9.352 1 94.19 60 ALA B CA 1
ATOM 1527 C C . ALA B 1 60 ? 15.016 -1.788 8.445 1 94.19 60 ALA B C 1
ATOM 1529 O O . ALA B 1 60 ? 15.5 -0.763 8.93 1 94.19 60 ALA B O 1
ATOM 1530 N N . TYR B 1 61 ? 14.969 -2.01 7.191 1 95.44 61 TYR B N 1
ATOM 1531 C CA . TYR B 1 61 ? 15.484 -1.076 6.195 1 95.44 61 TYR B CA 1
ATOM 1532 C C . TYR B 1 61 ? 14.766 0.266 6.285 1 95.44 61 TYR B C 1
ATOM 1534 O O . TYR B 1 61 ? 15.406 1.321 6.242 1 95.44 61 TYR B O 1
ATOM 1542 N N . CYS B 1 62 ? 13.445 0.283 6.414 1 96.25 62 CYS B N 1
ATOM 1543 C CA . CYS B 1 62 ? 12.633 1.491 6.488 1 96.25 62 CYS B CA 1
ATOM 1544 C C . CYS B 1 62 ? 12.844 2.213 7.812 1 96.25 62 CYS B C 1
ATOM 1546 O O . CYS B 1 62 ? 12.859 3.445 7.855 1 96.25 62 CYS B O 1
ATOM 1548 N N . LYS B 1 63 ? 13.039 1.402 8.875 1 95.81 63 LYS B N 1
ATOM 1549 C CA . LYS B 1 63 ? 13.266 1.975 10.195 1 95.81 63 LYS B CA 1
ATOM 1550 C C . LYS B 1 63 ? 14.625 2.666 10.273 1 95.81 63 LYS B C 1
ATOM 1552 O O . LYS B 1 63 ? 14.766 3.705 10.922 1 95.81 63 LYS B O 1
ATOM 1557 N N . ALA B 1 64 ? 15.539 2.162 9.562 1 94.81 64 ALA B N 1
ATOM 1558 C CA . ALA B 1 64 ? 16.922 2.637 9.617 1 94.81 64 ALA B CA 1
ATOM 1559 C C . ALA B 1 64 ? 17.062 3.998 8.945 1 94.81 64 ALA B C 1
ATOM 1561 O O . ALA B 1 64 ? 18.047 4.703 9.156 1 94.81 64 ALA B O 1
ATOM 1562 N N . LYS B 1 65 ? 16.141 4.398 8.109 1 93.19 65 LYS B N 1
ATOM 1563 C CA . LYS B 1 65 ? 16.219 5.641 7.352 1 93.19 65 LYS B CA 1
ATOM 1564 C C . LYS B 1 65 ? 16.109 6.855 8.273 1 93.19 65 LYS B C 1
ATOM 1566 O O . LYS B 1 65 ? 16.5 7.961 7.898 1 93.19 65 LYS B O 1
ATOM 1571 N N . GLY B 1 66 ? 15.461 6.566 9.445 1 92.44 66 GLY B N 1
ATOM 1572 C CA . GLY B 1 66 ? 15.375 7.691 10.359 1 92.44 66 GLY B CA 1
ATOM 1573 C C . GLY B 1 66 ? 14.328 7.504 11.438 1 92.44 66 GLY B C 1
ATOM 1574 O O . GLY B 1 66 ? 13.484 6.605 11.344 1 92.44 66 GLY B O 1
ATOM 1575 N N . GLN B 1 67 ? 14.422 8.398 12.469 1 95.25 67 GLN B N 1
ATOM 1576 C CA . GLN B 1 67 ? 13.469 8.43 13.578 1 95.25 67 GLN B CA 1
ATOM 1577 C C . GLN B 1 67 ? 12.609 9.688 13.523 1 95.25 67 GLN B C 1
ATOM 1579 O O . GLN B 1 67 ? 13.047 10.734 13.031 1 95.25 67 GLN B O 1
ATOM 1584 N N . PRO B 1 68 ? 11.32 9.523 13.969 1 96.5 68 PRO B N 1
ATOM 1585 C CA . PRO B 1 68 ? 10.523 10.75 14.07 1 96.5 68 PRO B CA 1
ATOM 1586 C C . PRO B 1 68 ? 11.211 11.844 14.883 1 96.5 68 PRO B C 1
ATOM 1588 O O . PRO B 1 68 ? 11.859 11.547 15.898 1 96.5 68 PRO B O 1
ATOM 1591 N N . SER B 1 69 ? 11.148 13.016 14.453 1 95.81 69 SER B N 1
ATOM 1592 C CA . SER B 1 69 ? 11.844 14.133 15.086 1 95.81 69 SER B CA 1
ATOM 1593 C C . SER B 1 69 ? 11.031 14.703 16.25 1 95.81 69 SER B C 1
ATOM 1595 O O . SER B 1 69 ? 11.594 15.219 17.219 1 95.81 69 SER B O 1
ATOM 1597 N N . GLY B 1 70 ? 9.75 14.727 16.125 1 94.5 70 GLY B N 1
ATOM 1598 C CA . GLY B 1 70 ? 8.883 15.328 17.125 1 94.5 70 GLY B CA 1
ATOM 1599 C C . GLY B 1 70 ? 8.898 16.844 17.094 1 94.5 70 GLY B C 1
ATOM 1600 O O . GLY B 1 70 ? 8.508 17.5 18.062 1 94.5 70 GLY B O 1
ATOM 1601 N N . LYS B 1 71 ? 9.32 17.438 16.031 1 95.62 71 LYS B N 1
ATOM 1602 C CA . LYS B 1 71 ? 9.57 18.875 16.016 1 95.62 71 LYS B CA 1
ATOM 1603 C C . LYS B 1 71 ? 8.312 19.656 15.617 1 95.62 71 LYS B C 1
ATOM 1605 O O . LYS B 1 71 ? 8.25 20.875 15.781 1 95.62 71 LYS B O 1
ATOM 1610 N N . PHE B 1 72 ? 7.328 19 15.094 1 97.06 72 PHE B N 1
ATOM 1611 C CA . PHE B 1 72 ? 6.176 19.688 14.531 1 97.06 72 PHE B CA 1
ATOM 1612 C C . PHE B 1 72 ? 5.23 20.156 15.633 1 97.06 72 PHE B C 1
ATOM 1614 O O . PHE B 1 72 ? 4.867 19.375 16.516 1 97.06 72 PHE B O 1
ATOM 1621 N N . THR B 1 73 ? 4.824 21.438 15.531 1 95.44 73 THR B N 1
ATOM 1622 C CA . THR B 1 73 ? 3.973 21.984 16.594 1 95.44 73 THR B CA 1
ATOM 1623 C C . THR B 1 73 ? 2.777 22.719 16 1 95.44 73 THR B C 1
ATOM 1625 O O . THR B 1 73 ? 1.853 23.094 16.719 1 95.44 73 THR B O 1
ATOM 1628 N N . ASP B 1 74 ? 2.83 22.953 14.648 1 96.19 74 ASP B N 1
ATOM 1629 C CA . ASP B 1 74 ? 1.702 23.656 14.039 1 96.19 74 ASP B CA 1
ATOM 1630 C C . ASP B 1 74 ? 0.457 22.766 14.016 1 96.19 74 ASP B C 1
ATOM 1632 O O . ASP B 1 74 ? 0.561 21.547 13.945 1 96.19 74 ASP B O 1
ATOM 1636 N N . GLU B 1 75 ? -0.676 23.344 14.078 1 95.88 75 GLU B N 1
ATOM 1637 C CA . GLU B 1 75 ? -1.961 22.672 14.234 1 95.88 75 GLU B CA 1
ATOM 1638 C C . GLU B 1 75 ? -2.166 21.625 13.141 1 95.88 75 GLU B C 1
ATOM 1640 O O . GLU B 1 75 ? -2.508 20.469 13.43 1 95.88 75 GLU B O 1
ATOM 1645 N N . LYS B 1 76 ? -1.988 21.969 11.922 1 96.5 76 LYS B N 1
ATOM 1646 C CA . LYS B 1 76 ? -2.207 21.062 10.797 1 96.5 76 LYS B CA 1
ATOM 1647 C C . LYS B 1 76 ? -1.32 19.828 10.914 1 96.5 76 LYS B C 1
ATOM 1649 O O . LYS B 1 76 ? -1.797 18.688 10.758 1 96.5 76 LYS B O 1
ATOM 1654 N N . SER B 1 77 ? 0 20.031 11.172 1 97.75 77 SER B N 1
ATOM 1655 C CA . SER B 1 77 ? 0.918 18.906 11.328 1 97.75 77 SER B CA 1
ATOM 1656 C C . SER B 1 77 ? 0.501 18.016 12.484 1 97.75 77 SER B C 1
ATOM 1658 O O . SER B 1 77 ? 0.553 16.781 12.375 1 97.75 77 SER B O 1
ATOM 1660 N N . MET B 1 78 ? 0.041 18.609 13.523 1 97.12 78 MET B N 1
ATOM 1661 C CA . MET B 1 78 ? -0.33 17.859 14.711 1 97.12 78 MET B CA 1
ATOM 1662 C C . MET B 1 78 ? -1.573 17.016 14.453 1 97.12 78 MET B C 1
ATOM 1664 O O . MET B 1 78 ? -1.685 15.891 14.953 1 97.12 78 MET B O 1
ATOM 1668 N N . ILE B 1 79 ? -2.473 17.562 13.727 1 97.75 79 ILE B N 1
ATOM 1669 C CA . ILE B 1 79 ? -3.682 16.812 13.391 1 97.75 79 ILE B CA 1
ATOM 1670 C C . ILE B 1 79 ? -3.328 15.633 12.5 1 97.75 79 ILE B C 1
ATOM 1672 O O . ILE B 1 79 ? -3.855 14.531 12.68 1 97.75 79 ILE B O 1
ATOM 1676 N N . CYS B 1 80 ? -2.467 15.812 11.531 1 98.19 80 CYS B N 1
ATOM 1677 C CA . CYS B 1 80 ? -2.018 14.742 10.656 1 98.19 80 CYS B CA 1
ATOM 1678 C C . CYS B 1 80 ? -1.295 13.656 11.445 1 98.19 80 CYS B C 1
ATOM 1680 O O . CYS B 1 80 ? -1.594 12.469 11.297 1 98.19 80 CYS B O 1
ATOM 1682 N N . ILE B 1 81 ? -0.401 14.094 12.297 1 98 81 ILE B N 1
ATOM 1683 C CA . ILE B 1 81 ? 0.395 13.172 13.102 1 98 81 ILE B CA 1
ATOM 1684 C C . ILE B 1 81 ? -0.52 12.391 14.039 1 98 81 ILE B C 1
ATOM 1686 O O . ILE B 1 81 ? -0.37 11.172 14.188 1 98 81 ILE B O 1
ATOM 1690 N N . GLY B 1 82 ? -1.439 13.109 14.672 1 96.94 82 GLY B N 1
ATOM 1691 C CA . GLY B 1 82 ? -2.41 12.438 15.516 1 96.94 82 GLY B CA 1
ATOM 1692 C C . GLY B 1 82 ? -3.23 11.398 14.773 1 96.94 82 GLY B C 1
ATOM 1693 O O . GLY B 1 82 ? -3.467 10.297 15.289 1 96.94 82 GLY B O 1
ATOM 1694 N N . PHE B 1 83 ? -3.613 11.688 13.594 1 97.94 83 PHE B N 1
ATOM 1695 C CA . PHE B 1 83 ? -4.383 10.75 12.781 1 97.94 83 PHE B CA 1
ATOM 1696 C C . PHE B 1 83 ? -3.555 9.516 12.453 1 97.94 83 PHE B C 1
ATOM 1698 O O . PHE B 1 83 ? -4.074 8.398 12.453 1 97.94 83 PHE B O 1
ATOM 1705 N N . VAL B 1 84 ? -2.32 9.734 12.133 1 97.75 84 VAL B N 1
ATOM 1706 C CA . VAL B 1 84 ? -1.431 8.625 11.789 1 97.75 84 VAL B CA 1
ATOM 1707 C C . VAL B 1 84 ? -1.315 7.672 12.977 1 97.75 84 VAL B C 1
ATOM 1709 O O . VAL B 1 84 ? -1.275 6.453 12.797 1 97.75 84 VAL B O 1
ATOM 1712 N N . ASP B 1 85 ? -1.318 8.211 14.203 1 96.5 85 ASP B N 1
ATOM 1713 C CA . ASP B 1 85 ? -1.292 7.379 15.406 1 96.5 85 ASP B CA 1
ATOM 1714 C C . ASP B 1 85 ? -2.52 6.477 15.477 1 96.5 85 ASP B C 1
ATOM 1716 O O . ASP B 1 85 ? -2.416 5.305 15.844 1 96.5 85 ASP B O 1
ATOM 1720 N N . VAL B 1 86 ? -3.631 7.027 15.156 1 96.88 86 VAL B N 1
ATOM 1721 C CA . VAL B 1 86 ? -4.879 6.273 15.156 1 96.88 86 VAL B CA 1
ATOM 1722 C C . VAL B 1 86 ? -4.848 5.219 14.055 1 96.88 86 VAL B C 1
ATOM 1724 O O . VAL B 1 86 ? -5.176 4.055 14.289 1 96.88 86 VAL B O 1
ATOM 1727 N N . TYR B 1 87 ? -4.375 5.59 12.883 1 97 87 TYR B N 1
ATOM 1728 C CA . TYR B 1 87 ? -4.285 4.707 11.727 1 97 87 TYR B CA 1
ATOM 1729 C C . TYR B 1 87 ? -3.412 3.496 12.031 1 97 87 TYR B C 1
ATOM 1731 O O . TYR B 1 87 ? -3.75 2.369 11.664 1 97 87 TYR B O 1
ATOM 1739 N N . MET B 1 88 ? -2.32 3.711 12.711 1 95.94 88 MET B N 1
ATOM 1740 C CA . MET B 1 88 ? -1.382 2.635 13.023 1 95.94 88 MET B CA 1
ATOM 1741 C C . MET B 1 88 ? -2.023 1.604 13.945 1 95.94 88 MET B C 1
ATOM 1743 O O . MET B 1 88 ? -1.675 0.424 13.898 1 95.94 88 MET B O 1
ATOM 1747 N N . LYS B 1 89 ? -3.004 2.07 14.688 1 94.62 89 LYS B N 1
ATOM 1748 C CA . LYS B 1 89 ? -3.637 1.197 15.672 1 94.62 89 LYS B CA 1
ATOM 1749 C C . LYS B 1 89 ? -4.883 0.529 15.102 1 94.62 89 LYS B C 1
ATOM 1751 O O . LYS B 1 89 ? -5.18 -0.622 15.422 1 94.62 89 LYS B O 1
ATOM 1756 N N . LEU B 1 90 ? -5.547 1.228 14.172 1 94.31 90 LEU B N 1
ATOM 1757 C CA . LEU B 1 90 ? -6.879 0.756 13.812 1 94.31 90 LEU B CA 1
ATOM 1758 C C . LEU B 1 90 ? -6.969 0.448 12.32 1 94.31 90 LEU B C 1
ATOM 1760 O O . LEU B 1 90 ? -7.953 -0.131 11.859 1 94.31 90 LEU B O 1
ATOM 1764 N N . ALA B 1 91 ? -5.961 0.825 11.555 1 92.12 91 ALA B N 1
ATOM 1765 C CA . ALA B 1 91 ? -5.918 0.64 10.109 1 92.12 91 ALA B CA 1
ATOM 1766 C C . ALA B 1 91 ? -7.16 1.231 9.445 1 92.12 91 ALA B C 1
ATOM 1768 O O . ALA B 1 91 ? -7.199 2.428 9.148 1 92.12 91 ALA B O 1
ATOM 1769 N N . THR B 1 92 ? -8.234 0.393 9.242 1 93.25 92 THR B N 1
ATOM 1770 C CA . THR B 1 92 ? -9.383 0.899 8.5 1 93.25 92 THR B CA 1
ATOM 1771 C C . THR B 1 92 ? -10.594 1.061 9.406 1 93.25 92 THR B C 1
ATOM 1773 O O . THR B 1 92 ? -11.625 1.585 8.992 1 93.25 92 THR B O 1
ATOM 1776 N N . GLU B 1 93 ? -10.547 0.604 10.633 1 94.31 93 GLU B N 1
ATOM 1777 C CA . GLU B 1 93 ? -11.664 0.705 11.562 1 94.31 93 GLU B CA 1
ATOM 1778 C C . GLU B 1 93 ? -11.617 2.014 12.344 1 94.31 93 GLU B C 1
ATOM 1780 O O . GLU B 1 93 ? -11.75 2.016 13.57 1 94.31 93 GLU B O 1
ATOM 1785 N N . ILE B 1 94 ? -11.406 3.078 11.656 1 95.88 94 ILE B N 1
ATOM 1786 C CA . ILE B 1 94 ? -11.281 4.402 12.258 1 95.88 94 ILE B CA 1
ATOM 1787 C C . ILE B 1 94 ? -12.664 4.988 12.508 1 95.88 94 ILE B C 1
ATOM 1789 O O . ILE B 1 94 ? -13.492 5.066 11.594 1 95.88 94 ILE B O 1
ATOM 1793 N N . PRO B 1 95 ? -12.891 5.363 13.766 1 95.5 95 PRO B N 1
ATOM 1794 C CA . PRO B 1 95 ? -14.195 5.941 14.094 1 95.5 95 PRO B CA 1
ATOM 1795 C C . PRO B 1 95 ? -14.516 7.184 13.266 1 95.5 95 PRO B C 1
ATOM 1797 O O . PRO B 1 95 ? -13.625 7.988 12.984 1 95.5 95 PRO B O 1
ATOM 1800 N N . GLU B 1 96 ? -15.781 7.375 13.062 1 93.69 96 GLU B N 1
ATOM 1801 C CA . GLU B 1 96 ? -16.25 8.469 12.219 1 93.69 96 GLU B CA 1
ATOM 1802 C C . GLU B 1 96 ? -15.867 9.828 12.805 1 93.69 96 GLU B C 1
ATOM 1804 O O . GLU B 1 96 ? -15.555 10.758 12.07 1 93.69 96 GLU B O 1
ATOM 1809 N N . TYR B 1 97 ? -15.938 9.906 14.07 1 95.12 97 TYR B N 1
ATOM 1810 C CA . TYR B 1 97 ? -15.68 11.195 14.688 1 95.12 97 TYR B CA 1
ATOM 1811 C C . TYR B 1 97 ? -14.227 11.609 14.492 1 95.12 97 TYR B C 1
ATOM 1813 O O . TYR B 1 97 ? -13.914 12.805 14.398 1 95.12 97 TYR B O 1
ATOM 1821 N N . ILE B 1 98 ? -13.297 10.672 14.414 1 96.44 98 ILE B N 1
ATOM 1822 C CA . ILE B 1 98 ? -11.891 10.969 14.148 1 96.44 98 ILE B CA 1
ATOM 1823 C C . ILE B 1 98 ? -11.734 11.453 12.703 1 96.44 98 ILE B C 1
ATOM 1825 O O . ILE B 1 98 ? -11.023 12.422 12.445 1 96.44 98 ILE B O 1
ATOM 1829 N N . LEU B 1 99 ? -12.43 10.789 11.789 1 95.81 99 LEU B N 1
ATOM 1830 C CA . LEU B 1 99 ? -12.391 11.195 10.391 1 95.81 99 LEU B CA 1
ATOM 1831 C C . LEU B 1 99 ? -12.977 12.586 10.211 1 95.81 99 LEU B C 1
ATOM 1833 O O . LEU B 1 99 ? -12.477 13.383 9.414 1 95.81 99 LEU B O 1
ATOM 1837 N N . GLN B 1 100 ? -14 12.883 10.922 1 93.88 100 GLN B N 1
ATOM 1838 C CA . GLN B 1 100 ? -14.625 14.203 10.867 1 93.88 100 GLN B CA 1
ATOM 1839 C C . GLN B 1 100 ? -13.68 15.281 11.391 1 93.88 100 GLN B C 1
ATOM 1841 O O . GLN B 1 100 ? -13.633 16.391 10.852 1 93.88 100 GLN B O 1
ATOM 1846 N N . THR B 1 101 ? -12.992 14.93 12.477 1 95 101 THR B N 1
ATOM 1847 C CA . THR B 1 101 ? -12.008 15.867 13.016 1 95 101 THR B CA 1
ATOM 1848 C C . THR B 1 101 ? -10.945 16.188 11.969 1 95 101 THR B C 1
ATOM 1850 O O . THR B 1 101 ? -10.555 17.344 11.812 1 95 101 THR B O 1
ATOM 1853 N N . LEU B 1 102 ? -10.484 15.211 11.281 1 95.44 102 LEU B N 1
ATOM 1854 C CA . LEU B 1 102 ? -9.516 15.406 10.211 1 95.44 102 LEU B CA 1
ATOM 1855 C C . LEU B 1 102 ? -10.094 16.297 9.109 1 95.44 102 LEU B C 1
ATOM 1857 O O . LEU B 1 102 ? -9.438 17.234 8.648 1 95.44 102 LEU B O 1
ATOM 1861 N N . ASN B 1 103 ? -11.258 15.992 8.758 1 93.12 103 ASN B N 1
ATOM 1862 C CA . ASN B 1 103 ? -11.961 16.734 7.711 1 93.12 103 ASN B CA 1
ATOM 1863 C C . ASN B 1 103 ? -12.164 18.188 8.086 1 93.12 103 ASN B C 1
ATOM 1865 O O . ASN B 1 103 ? -12.133 19.078 7.227 1 93.12 103 ASN B O 1
ATOM 1869 N N . ASP B 1 104 ? -12.336 18.5 9.352 1 95.38 104 ASP B N 1
ATOM 1870 C CA . ASP B 1 104 ? -12.562 19.859 9.852 1 95.38 104 ASP B CA 1
ATOM 1871 C C . ASP B 1 104 ? -11.297 20.703 9.758 1 95.38 104 ASP B C 1
ATOM 1873 O O . ASP B 1 104 ? -11.359 21.938 9.789 1 95.38 104 ASP B O 1
ATOM 1877 N N . HIS B 1 105 ? -10.172 20.031 9.578 1 97 105 HIS B N 1
ATOM 1878 C CA . HIS B 1 105 ? -8.922 20.766 9.719 1 97 105 HIS B CA 1
ATOM 1879 C C . HIS B 1 105 ? -8.117 20.734 8.422 1 97 105 HIS B C 1
ATOM 1881 O O . HIS B 1 105 ? -7.145 21.484 8.273 1 97 105 HIS B O 1
ATOM 1887 N N . LEU B 1 106 ? -8.477 19.891 7.504 1 97.75 106 LEU B N 1
ATOM 1888 C CA . LEU B 1 106 ? -7.746 19.734 6.246 1 97.75 106 LEU B CA 1
ATOM 1889 C C . LEU B 1 106 ? -8.648 20.031 5.055 1 97.75 106 LEU B C 1
ATOM 1891 O O . LEU B 1 106 ? -9.852 19.75 5.105 1 97.75 106 LEU B O 1
ATOM 1895 N N . THR B 1 107 ? -8.07 20.578 4.012 1 97.5 107 THR B N 1
ATOM 1896 C CA . THR B 1 107 ? -8.789 20.688 2.752 1 97.5 107 THR B CA 1
ATOM 1897 C C . THR B 1 107 ? -8.984 19.297 2.129 1 97.5 107 THR B C 1
ATOM 1899 O O . THR B 1 107 ? -8.305 18.344 2.516 1 97.5 107 THR B O 1
ATOM 1902 N N . GLU B 1 108 ? -9.844 19.219 1.154 1 97.25 108 GLU B N 1
ATOM 1903 C CA . GLU B 1 108 ? -10.062 17.953 0.458 1 97.25 108 GLU B CA 1
ATOM 1904 C C . GLU B 1 108 ? -8.781 17.453 -0.206 1 97.25 108 GLU B C 1
ATOM 1906 O O . GLU B 1 108 ? -8.484 16.266 -0.174 1 97.25 108 GLU B O 1
ATOM 1911 N N . ALA B 1 109 ? -8.023 18.391 -0.788 1 98.06 109 ALA B N 1
ATOM 1912 C CA . ALA B 1 109 ? -6.762 18.031 -1.44 1 98.06 109 ALA B CA 1
ATOM 1913 C C . ALA B 1 109 ? -5.75 17.5 -0.429 1 98.06 109 ALA B C 1
ATOM 1915 O O . ALA B 1 109 ? -5.039 16.531 -0.703 1 98.06 109 ALA B O 1
ATOM 1916 N N . GLU B 1 110 ? -5.676 18.125 0.737 1 98.31 110 GLU B N 1
ATOM 1917 C CA . GLU B 1 110 ? -4.773 17.688 1.798 1 98.31 110 GLU B CA 1
ATOM 1918 C C . GLU B 1 110 ? -5.176 16.312 2.328 1 98.31 110 GLU B C 1
ATOM 1920 O O . GLU B 1 110 ? -4.316 15.461 2.58 1 98.31 110 GLU B O 1
ATOM 1925 N N . MET B 1 111 ? -6.461 16.094 2.486 1 97.88 111 MET B N 1
ATOM 1926 C CA . MET B 1 111 ? -6.973 14.805 2.955 1 97.88 111 MET B CA 1
ATOM 1927 C C . MET B 1 111 ? -6.648 13.695 1.96 1 97.88 111 MET B C 1
ATOM 1929 O O . MET B 1 111 ? -6.16 12.633 2.348 1 97.88 111 MET B O 1
ATOM 1933 N N . SER B 1 112 ? -6.938 13.977 0.701 1 98.25 112 SER B N 1
ATOM 1934 C CA . SER B 1 112 ? -6.633 13.016 -0.35 1 98.25 112 SER B CA 1
ATOM 1935 C C . SER B 1 112 ? -5.156 12.625 -0.333 1 98.25 112 SER B C 1
ATOM 1937 O O . SER B 1 112 ? -4.82 11.438 -0.366 1 98.25 112 SER B O 1
ATOM 1939 N N . GLU B 1 113 ? -4.305 13.57 -0.224 1 98.5 113 GLU B N 1
ATOM 1940 C CA . GLU B 1 113 ? -2.859 13.359 -0.253 1 98.5 113 GLU B CA 1
ATOM 1941 C C . GLU B 1 113 ? -2.387 12.617 0.994 1 98.5 113 GLU B C 1
ATOM 1943 O O . GLU B 1 113 ? -1.575 11.695 0.903 1 98.5 113 GLU B O 1
ATOM 1948 N N . LEU B 1 114 ? -2.914 13.023 2.15 1 98.62 114 LEU B N 1
ATOM 1949 C CA . LEU B 1 114 ? -2.504 12.406 3.406 1 98.62 114 LEU B CA 1
ATOM 1950 C C . LEU B 1 114 ? -2.838 10.922 3.412 1 98.62 114 LEU B C 1
ATOM 1952 O O . LEU B 1 114 ? -1.976 10.086 3.699 1 98.62 114 LEU B O 1
ATOM 1956 N N . ILE B 1 115 ? -4.043 10.586 3.066 1 98.5 115 ILE B N 1
ATOM 1957 C CA . ILE B 1 115 ? -4.488 9.203 3.15 1 98.5 115 ILE B CA 1
ATOM 1958 C C . ILE B 1 115 ? -3.783 8.367 2.086 1 98.5 115 ILE B C 1
ATOM 1960 O O . ILE B 1 115 ? -3.373 7.23 2.348 1 98.5 115 ILE B O 1
ATOM 1964 N N . ALA B 1 116 ? -3.609 8.945 0.875 1 98.75 116 ALA B N 1
ATOM 1965 C CA . ALA B 1 116 ? -2.842 8.25 -0.157 1 98.75 116 ALA B CA 1
ATOM 1966 C C . ALA B 1 116 ? -1.417 7.973 0.313 1 98.75 116 ALA B C 1
ATOM 1968 O O . ALA B 1 116 ? -0.899 6.867 0.127 1 98.75 116 ALA B O 1
ATOM 1969 N N . PHE B 1 117 ? -0.831 8.945 0.943 1 98.81 117 PHE B N 1
ATOM 1970 C CA . PHE B 1 117 ? 0.554 8.836 1.388 1 98.81 117 PHE B CA 1
ATOM 1971 C C . PHE B 1 117 ? 0.695 7.766 2.465 1 98.81 117 PHE B C 1
ATOM 1973 O O . PHE B 1 117 ? 1.575 6.906 2.383 1 98.81 117 PHE B O 1
ATOM 1980 N N . ILE B 1 118 ? -0.164 7.785 3.463 1 98.44 118 ILE B N 1
ATOM 1981 C CA . ILE B 1 118 ? 0.046 6.891 4.598 1 98.44 118 ILE B CA 1
ATOM 1982 C C . ILE B 1 118 ? -0.263 5.453 4.184 1 98.44 118 ILE B C 1
ATOM 1984 O O . ILE B 1 118 ? 0.414 4.516 4.617 1 98.44 118 ILE B O 1
ATOM 1988 N N . THR B 1 119 ? -1.273 5.266 3.326 1 98.31 119 THR B N 1
ATOM 1989 C CA . THR B 1 119 ? -1.589 3.906 2.9 1 98.31 119 THR B CA 1
ATOM 1990 C C . THR B 1 119 ? -0.498 3.359 1.984 1 98.31 119 THR B C 1
ATOM 1992 O O . THR B 1 119 ? -0.088 2.205 2.119 1 98.31 119 THR B O 1
ATOM 1995 N N . PHE B 1 120 ? 0.035 4.18 1.077 1 98.75 120 PHE B N 1
ATOM 1996 C CA . PHE B 1 120 ? 1.093 3.719 0.187 1 98.75 120 PHE B CA 1
ATOM 1997 C C . PHE B 1 120 ? 2.387 3.488 0.958 1 98.75 120 PHE B C 1
ATOM 1999 O O . PHE B 1 120 ? 3.135 2.553 0.663 1 98.75 120 PHE B O 1
ATOM 2006 N N . THR B 1 121 ? 2.711 4.344 1.909 1 98.38 121 THR B N 1
ATOM 2007 C CA . THR B 1 121 ? 3.895 4.156 2.74 1 98.38 121 THR B CA 1
ATOM 2008 C C . THR B 1 121 ? 3.793 2.859 3.539 1 98.38 121 THR B C 1
ATOM 2010 O O . THR B 1 121 ? 4.77 2.115 3.654 1 98.38 121 THR B O 1
ATOM 2013 N N . THR B 1 122 ? 2.621 2.604 4.047 1 97.38 122 THR B N 1
ATOM 2014 C CA . THR B 1 122 ? 2.377 1.348 4.75 1 97.38 122 THR B CA 1
ATOM 2015 C C . THR B 1 122 ? 2.656 0.156 3.838 1 97.38 122 THR B C 1
ATOM 2017 O O . THR B 1 122 ? 3.32 -0.8 4.246 1 97.38 122 THR B O 1
ATOM 2020 N N . CYS B 1 123 ? 2.184 0.244 2.604 1 97.19 123 CYS B N 1
ATOM 2021 C CA . CYS B 1 123 ? 2.402 -0.824 1.635 1 97.19 123 CYS B CA 1
ATOM 2022 C C . CYS B 1 123 ? 3.889 -1.029 1.374 1 97.19 123 CYS B C 1
ATOM 2024 O O . CYS B 1 123 ? 4.348 -2.164 1.241 1 97.19 123 CYS B O 1
ATOM 2026 N N . GLN B 1 124 ? 4.641 0.012 1.246 1 98.12 124 GLN B N 1
ATOM 2027 C CA . GLN B 1 124 ? 6.078 -0.078 1.014 1 98.12 124 GLN B CA 1
ATOM 2028 C C . GLN B 1 124 ? 6.785 -0.75 2.188 1 98.12 124 GLN B C 1
ATOM 2030 O O . GLN B 1 124 ? 7.66 -1.594 1.992 1 98.12 124 GLN B O 1
ATOM 2035 N N . GLN B 1 125 ? 6.383 -0.398 3.33 1 97.69 125 GLN B N 1
ATOM 2036 C CA . GLN B 1 125 ? 7.02 -0.937 4.527 1 97.69 125 GLN B CA 1
ATOM 2037 C C . GLN B 1 125 ? 6.637 -2.398 4.742 1 97.69 125 GLN B C 1
ATOM 2039 O O . GLN B 1 125 ? 7.457 -3.201 5.195 1 97.69 125 GLN B O 1
ATOM 2044 N N . TYR B 1 126 ? 5.371 -2.775 4.402 1 97.69 126 TYR B N 1
ATOM 2045 C CA . TYR B 1 126 ? 4.973 -4.176 4.441 1 97.69 126 TYR B CA 1
ATOM 2046 C C . TYR B 1 126 ? 5.773 -5 3.438 1 97.69 126 TYR B C 1
ATOM 2048 O O . TYR B 1 126 ? 6.246 -6.094 3.758 1 97.69 126 TYR B O 1
ATOM 2056 N N . PHE B 1 127 ? 5.961 -4.461 2.225 1 98.38 127 PHE B N 1
ATOM 2057 C CA . PHE B 1 127 ? 6.742 -5.141 1.2 1 98.38 127 PHE B CA 1
ATOM 2058 C C . PHE B 1 127 ? 8.156 -5.414 1.691 1 98.38 127 PHE B C 1
ATOM 2060 O O . PHE B 1 127 ? 8.641 -6.543 1.615 1 98.38 127 PHE B O 1
ATOM 2067 N N . GLY B 1 128 ? 8.781 -4.379 2.238 1 97.62 128 GLY B N 1
ATOM 2068 C CA . GLY B 1 128 ? 10.133 -4.535 2.75 1 97.62 128 GLY B CA 1
ATOM 2069 C C . GLY B 1 128 ? 10.227 -5.535 3.889 1 97.62 128 GLY B C 1
ATOM 2070 O O . GLY B 1 128 ? 11.172 -6.328 3.951 1 97.62 128 GLY B O 1
ATOM 2071 N N . ALA B 1 129 ? 9.281 -5.508 4.758 1 97 129 ALA B N 1
ATOM 2072 C CA . ALA B 1 129 ? 9.273 -6.402 5.914 1 97 129 ALA B CA 1
ATOM 2073 C C . ALA B 1 129 ? 9.141 -7.859 5.48 1 97 129 ALA B C 1
ATOM 2075 O O . ALA B 1 129 ? 9.906 -8.719 5.918 1 97 129 ALA B O 1
ATOM 2076 N N . ILE B 1 130 ? 8.18 -8.125 4.613 1 96.88 130 ILE B N 1
ATOM 2077 C CA . ILE B 1 130 ? 7.918 -9.484 4.164 1 96.88 130 ILE B CA 1
ATOM 2078 C C . ILE B 1 130 ? 9.125 -10.023 3.396 1 96.88 130 ILE B C 1
ATOM 2080 O O . ILE B 1 130 ? 9.5 -11.188 3.547 1 96.88 130 ILE B O 1
ATOM 2084 N N . MET B 1 131 ? 9.773 -9.133 2.643 1 96.62 131 MET B N 1
ATOM 2085 C CA . MET B 1 131 ? 10.922 -9.531 1.827 1 96.62 131 MET B CA 1
ATOM 2086 C C . MET B 1 131 ? 12.188 -9.609 2.672 1 96.62 131 MET B C 1
ATOM 2088 O O . MET B 1 131 ? 13.266 -9.93 2.158 1 96.62 131 MET B O 1
ATOM 2092 N N . LYS B 1 132 ? 12.07 -9.289 3.941 1 95.5 132 LYS B N 1
ATOM 2093 C CA . LYS B 1 132 ? 13.18 -9.336 4.887 1 95.5 132 LYS B CA 1
ATOM 2094 C C . LYS B 1 132 ? 14.32 -8.422 4.445 1 95.5 132 LYS B C 1
ATOM 2096 O O . LYS B 1 132 ? 15.492 -8.805 4.5 1 95.5 132 LYS B O 1
ATOM 2101 N N . LEU B 1 133 ? 13.891 -7.281 3.926 1 94.19 133 LEU B N 1
ATOM 2102 C CA . LEU B 1 133 ? 14.875 -6.301 3.475 1 94.19 133 LEU B CA 1
ATOM 2103 C C . LEU B 1 133 ? 15.625 -5.699 4.656 1 94.19 133 LEU B C 1
ATOM 2105 O O . LEU B 1 133 ? 15.008 -5.246 5.625 1 94.19 133 LEU B O 1
ATOM 2109 N N . GLU B 1 134 ? 16.906 -5.82 4.703 1 85.94 134 GLU B N 1
ATOM 2110 C CA . GLU B 1 134 ? 17.766 -5.273 5.754 1 85.94 134 GLU B CA 1
ATOM 2111 C C . GLU B 1 134 ? 18.766 -4.273 5.191 1 85.94 134 GLU B C 1
ATOM 2113 O O . GLU B 1 134 ? 18.953 -4.195 3.975 1 85.94 134 GLU B O 1
ATOM 2118 N N . VAL B 1 135 ? 19.297 -3.551 6.012 1 73.5 135 VAL B N 1
ATOM 2119 C CA . VAL B 1 135 ? 20.328 -2.582 5.656 1 73.5 135 VAL B CA 1
ATOM 2120 C C . VAL B 1 135 ? 21.656 -3.305 5.391 1 73.5 135 VAL B C 1
ATOM 2122 O O . VAL B 1 135 ? 21.922 -4.355 5.977 1 73.5 135 VAL B O 1
#

pLDDT: mean 96.18, std 3.41, range [73.38, 98.81]

Radius of gyration: 17.78 Å; Cα contacts (8 Å, |Δi|>4): 390; chains: 2; bounding box: 41×50×34 Å

InterPro domains:
  IPR029032 AhpD-like [G3DSA:1.20.1290.10] (40-135)
  IPR029032 AhpD-like [SSF69118] (14-134)

Sequence (270 aa):
MALIQLSENGTTPFQKLLGYNKDIMLSWSNLSESLETDNQLSSDLKEEIRSMLAQNHGCAYCKAKGQPSGKFTDEKSMICIGFVDVYMKLATEIPEYILQTLNDHLTEAEMSELIAFITFTTCQQYFGAIMKLEVMALIQLSENGTTPFQKLLGYNKDIMLSWSNLSESLETDNQLSSDLKEEIRSMLAQNHGCAYCKAKGQPSGKFTDEKSMICIGFVDVYMKLATEIPEYILQTLNDHLTEAEMSELIAFITFTTCQQYFGAIMKLEV

Nearest PDB structures (foldseek):
  2pfx-assembly1_A  TM=8.356E-01  e=2.475E-03  Ruegeria sp. TM1040
  6ohj-assembly1_B  TM=7.995E-01  e=3.218E-03  Marinomonas mediterranea MMB-1
  2l7n-assembly1_A  TM=2.330E-01  e=4.517E+00  Mus musculus
  2pfx-assembly1_A  TM=8.357E-01  e=2.475E-03  Ruegeria sp. TM1040
  6ohj-assembly1_B  TM=7.998E-01  e=3.218E-03  Marinomonas mediterranea MMB-1

Foldseek 3Di:
DFLDDFAPDDDDSLLSVVPVPVVRSVVLVVVLVVLQDDDLDHNLLLLLLLCVLLVQQQQQASVVVDHRPPPDDDPLSVLLNVVSVQCSVQVPNDDPVNVVVNPVRGDPVRVVSSVVSNVSSSVSSNVNRVRVPHD/DFLDDFAPDDDDSLLSVVPVPVVRSVVLVVVLVVLQDDDLDHNLLLLLLLCVLLVQQQQQASVVVDHRPPPDDDPLSVLLNVVSVQCSVQVPNDDPVNVVVNPVRGDPVRVVSSVVSNVSSSVSSNVNRVRVPHD